Protein AF-A0A1V5TEJ5-F1 (afdb_monomer)

Secondary structure (DSSP, 8-state):
------B--TT-TT-SS---------EEEEEEEEEEEEEEEEE-SS-SEEEEEEEEEE--GGGT-EEEE-EEEE-SS-EEEEEEE-TTSEEEEEEEEE-EEEEEEEE-EEETTTTEEE-GGGB---GGGS--TT--BPEEEEEEEEEETTT-PBPSSEEEETTEEEESS---TTTEEEEEEEEPPPP-EESSEEE--SSSTTBEEESSSEEEEEE-TT----TT-EEE-TT-BEEEEEEEE--S-SEEEPSSSEEEEE-SEEEETT--EEEBTTTEEEETTEEEE-SS-PPTTPEEEEEEEEEPEEEE--S------SS---SSEEEEEEEGGGS-HHHHHHHHT-

Sequence (346 aa):
MSANSGSADYLCELCNGKGFIYTYQRRFLVADEVVRSCGTTIMPFWNPIIDVVGVQNLVSEVQGGITNLTVESFTDTEIIVAEDTPNFQQKKATYYFDGWTYVAEDKLTVDAENGIMYAPSAIYDAGYQSSNPLKAYADIAEVVRVWNSETGEELVNFEFYGNTITTKEPIEAGKMYAEYYLSDLTQVIPNDLATQNNNEVWTHELASGSVRMAFYPFWDLTRGDIITLAGSVLYKNEQFPYLGQELSELWEMEVFDLNSVILDSNGKKYYLNTDYILQGKHIKWIGNTPKKNAIVSVRYGYKPSFIIFEDNPQNNNLENKVYPKIVFAKAWSKIDREEVARLSGI

Foldseek 3Di:
DDQCQDAQDPPPPPPPQPHDDDPLDFKWKDFFDWWFDDFQKTFDDAWQFDWWPFKWWADDVVVPGIDTFAFPDDGRGITGTPGGDDRPTIMTTIGIHGLKDWDAKFFWADPQVQQKTFGLVQFDQPPPPDGLPPRQGFAFRGWPWKAFQVVRDTDRDWYGTGRMIGDPDGDDGRGMITITITNDDFDKDKDQKDDDDPVDPQAIDRNDQKIKIWGAQRDQDDFLRKDWDSRHKDKDKDKDFDAVDQKDADQAQAFDWWPQWKAWPVRDIDGEPAQWHDDGRITGGDHDDDDGRIIIIIMTMGTKMWGFHDHDGDRDDNVRRDPTDMTMTGISVPDDPVRSCVRNVD

Nearest PDB structures (foldseek):
  5fl1-assembly1_A  TM=2.998E-01  e=4.017E+00  Bacteroides thetaiotaomicron
  7ou8-assembly1_BBB  TM=1.806E-01  e=1.873E+00  Bacteroides thetaiotaomicron VPI-5482

pLDDT: mean 79.84, std 17.58, range [25.56, 98.0]

Radius of gyration: 23.66 Å; Cα contacts (8 Å, |Δi|>4): 788; chains: 1; bounding box: 59×52×67 Å

Mean predicted aligned error: 9.52 Å

Solvent-accessible surface area (backbone atoms only — not comparable to full-atom values): 19655 Å² total; per-residue (Å²): 135,83,79,59,68,56,62,85,66,94,79,56,87,77,48,86,85,75,73,80,81,65,86,71,69,42,78,33,52,45,73,65,41,80,35,50,49,59,48,36,39,33,42,58,90,75,56,42,40,75,47,78,78,48,38,33,41,53,45,55,70,94,75,67,25,77,41,80,52,53,76,76,50,70,50,48,62,37,40,34,35,75,58,80,40,66,64,87,57,51,30,31,36,26,34,28,22,38,52,49,49,77,42,80,77,37,73,30,49,53,42,53,93,78,26,37,32,35,46,65,82,32,51,50,73,70,55,95,84,41,76,54,91,77,71,29,60,21,30,56,60,36,54,78,48,37,30,32,72,85,80,67,51,63,68,71,60,57,50,72,55,50,42,34,38,36,36,88,57,94,62,54,69,85,38,34,34,34,23,34,30,28,35,63,80,74,79,67,50,70,46,68,68,43,84,59,50,100,88,43,90,76,33,52,39,70,80,50,56,61,37,45,36,36,35,63,41,43,56,71,61,44,58,36,44,60,49,64,42,67,92,44,40,40,75,49,78,49,74,49,66,35,83,71,61,60,61,46,80,52,92,59,73,49,39,80,45,70,51,63,60,36,37,37,73,85,70,51,76,39,39,56,84,59,14,26,43,81,54,68,36,20,43,34,54,76,49,69,71,78,56,66,68,34,40,34,45,42,44,36,34,29,30,58,38,25,33,25,70,48,91,74,61,67,59,55,44,100,85,50,78,54,80,65,32,72,48,49,28,34,33,50,94,72,52,55,75,69,57,47,28,68,49,58,76,94

Structure (mmCIF, N/CA/C/O backbone):
data_AF-A0A1V5TEJ5-F1
#
_entry.id   AF-A0A1V5TEJ5-F1
#
loop_
_atom_site.group_PDB
_atom_site.id
_atom_site.type_symbol
_atom_site.label_atom_id
_atom_site.label_alt_id
_atom_site.label_comp_id
_atom_site.label_asym_id
_atom_site.label_entity_id
_atom_site.label_seq_id
_atom_site.pdbx_PDB_ins_code
_atom_site.Cartn_x
_atom_site.Cartn_y
_atom_site.Cartn_z
_atom_site.occupancy
_atom_site.B_iso_or_equiv
_atom_site.auth_seq_id
_atom_site.auth_comp_id
_atom_site.auth_asym_id
_atom_site.auth_atom_id
_atom_site.pdbx_PDB_model_num
ATOM 1 N N . MET A 1 1 ? -15.911 -26.202 -0.950 1.00 28.58 1 MET A N 1
ATOM 2 C CA . MET A 1 1 ? -15.424 -25.394 0.182 1.00 28.58 1 MET A CA 1
ATOM 3 C C . MET A 1 1 ? -14.391 -24.462 -0.412 1.00 28.58 1 MET A C 1
ATOM 5 O O . MET A 1 1 ? -13.339 -24.942 -0.806 1.00 28.58 1 MET A O 1
ATOM 9 N N . SER A 1 2 ? -14.763 -23.209 -0.668 1.00 25.56 2 SER A N 1
ATOM 10 C CA . SER A 1 2 ? -13.849 -22.204 -1.210 1.00 25.56 2 SER A CA 1
ATOM 11 C C . SER A 1 2 ? -12.920 -21.764 -0.086 1.00 25.56 2 SER A C 1
ATOM 13 O O . SER A 1 2 ? -13.389 -21.236 0.920 1.00 25.56 2 SER A O 1
ATOM 15 N N . ALA A 1 3 ? -11.629 -22.045 -0.234 1.00 27.36 3 ALA A N 1
ATOM 16 C CA . ALA A 1 3 ? -10.603 -21.398 0.563 1.00 27.36 3 ALA A CA 1
ATOM 17 C C . ALA A 1 3 ? -10.638 -19.911 0.189 1.00 27.36 3 ALA A C 1
ATOM 19 O O . ALA A 1 3 ? -10.342 -19.561 -0.952 1.00 27.36 3 ALA A O 1
ATOM 20 N N . ASN A 1 4 ? -11.092 -19.057 1.104 1.00 33.00 4 ASN A N 1
ATOM 21 C CA . ASN A 1 4 ? -10.945 -17.616 0.952 1.00 33.00 4 ASN A CA 1
ATOM 22 C C . ASN A 1 4 ? -9.487 -17.278 1.275 1.00 33.00 4 ASN A C 1
ATOM 24 O O . ASN A 1 4 ? -9.163 -16.932 2.405 1.00 33.00 4 ASN A O 1
ATOM 28 N N . SER A 1 5 ? -8.605 -17.401 0.285 1.00 35.97 5 SER A N 1
ATOM 29 C CA . SER A 1 5 ? -7.370 -16.621 0.260 1.00 35.97 5 SER A CA 1
ATOM 30 C C . SER A 1 5 ? -7.797 -15.162 0.115 1.00 35.97 5 SER A C 1
ATOM 32 O O . SER A 1 5 ? -8.405 -14.811 -0.898 1.00 35.97 5 SER A O 1
ATOM 34 N N . GLY A 1 6 ? -7.599 -14.339 1.145 1.00 33.94 6 GLY A N 1
ATOM 35 C CA . GLY A 1 6 ? -7.963 -12.927 1.079 1.00 33.94 6 GLY A CA 1
ATOM 36 C C . GLY A 1 6 ? -7.302 -12.274 -0.136 1.00 33.94 6 GLY A C 1
ATOM 37 O O . GLY A 1 6 ? -6.082 -12.221 -0.226 1.00 33.94 6 GLY A O 1
ATOM 38 N N . SER A 1 7 ? -8.106 -11.791 -1.075 1.00 35.31 7 SER A N 1
ATOM 39 C CA . SER A 1 7 ? -7.678 -10.889 -2.141 1.00 35.31 7 SER A CA 1
ATOM 40 C C . SER A 1 7 ? -8.423 -9.577 -1.958 1.00 35.31 7 SER A C 1
ATOM 42 O O . SER A 1 7 ? -9.608 -9.599 -1.614 1.00 35.31 7 SER A O 1
ATOM 44 N N . ALA A 1 8 ? -7.776 -8.444 -2.219 1.00 36.78 8 ALA A N 1
ATOM 45 C CA . ALA A 1 8 ? -8.492 -7.180 -2.340 1.00 36.78 8 ALA A CA 1
ATOM 46 C C . ALA A 1 8 ? -9.524 -7.300 -3.484 1.00 36.78 8 ALA A C 1
ATOM 48 O O . ALA A 1 8 ? -9.151 -7.481 -4.642 1.00 36.78 8 ALA A O 1
ATOM 49 N N . ASP A 1 9 ? -10.822 -7.275 -3.165 1.00 36.00 9 ASP A N 1
ATOM 50 C CA . ASP A 1 9 ? -11.904 -7.409 -4.149 1.00 36.00 9 ASP A CA 1
ATOM 51 C C . ASP A 1 9 ? -12.401 -6.025 -4.597 1.00 36.00 9 ASP A C 1
ATOM 53 O O . ASP A 1 9 ? -12.917 -5.238 -3.802 1.00 36.00 9 ASP A O 1
ATOM 57 N N . TYR A 1 10 ? -12.242 -5.745 -5.892 1.00 36.62 10 TYR A N 1
ATOM 58 C CA . TYR A 1 10 ? -12.588 -4.485 -6.555 1.00 36.62 10 TYR A CA 1
ATOM 59 C C . TYR A 1 10 ? -14.084 -4.350 -6.904 1.00 36.62 10 TYR A C 1
ATOM 61 O O . TYR A 1 10 ? -14.508 -3.269 -7.307 1.00 36.62 10 TYR A O 1
ATOM 69 N N . LEU A 1 11 ? -14.888 -5.414 -6.759 1.00 33.16 11 LEU A N 1
ATOM 70 C CA . LEU A 1 11 ? -16.338 -5.436 -7.038 1.00 33.16 11 LEU A CA 1
ATOM 71 C C . LEU A 1 11 ? -17.183 -5.715 -5.790 1.00 33.16 11 LEU A C 1
ATOM 73 O O . LEU A 1 11 ? -18.376 -6.003 -5.898 1.00 33.16 11 LEU A O 1
ATOM 77 N N . CYS A 1 12 ? -16.586 -5.657 -4.601 1.00 37.16 12 CYS A N 1
ATOM 78 C CA . CYS A 1 12 ? -17.255 -6.048 -3.369 1.00 37.16 12 CYS A CA 1
ATOM 79 C C . CYS A 1 12 ? -18.333 -5.031 -2.938 1.00 37.16 12 CYS A C 1
ATOM 81 O O . CYS A 1 12 ? -18.128 -4.230 -2.027 1.00 37.16 12 CYS A O 1
ATOM 83 N N . GLU A 1 13 ? -19.535 -5.126 -3.515 1.00 30.66 13 GLU A N 1
ATOM 84 C CA . GLU A 1 13 ? -20.756 -4.464 -3.011 1.00 30.66 13 GLU A CA 1
ATOM 85 C C . GLU A 1 13 ? -21.103 -4.911 -1.570 1.00 30.66 13 GLU A C 1
ATOM 87 O O . GLU A 1 13 ? -21.836 -4.237 -0.850 1.00 30.66 13 GLU A O 1
ATOM 92 N N . LEU A 1 14 ? -20.562 -6.059 -1.137 1.00 28.75 14 LEU A N 1
ATOM 93 C CA . LEU A 1 14 ? -20.806 -6.721 0.152 1.00 28.75 14 LEU A CA 1
ATOM 94 C C . LEU A 1 14 ? -19.845 -6.311 1.275 1.00 28.75 14 LEU A C 1
ATOM 96 O O . LEU A 1 14 ? -20.003 -6.751 2.421 1.00 28.75 14 LEU A O 1
ATOM 100 N N . CYS A 1 15 ? -18.854 -5.475 0.982 1.00 33.81 15 CYS A N 1
ATOM 101 C CA . CYS A 1 15 ? -17.889 -5.030 1.969 1.00 33.81 15 CYS A CA 1
ATOM 102 C C . CYS A 1 15 ? -18.550 -3.935 2.808 1.00 33.81 15 CYS A C 1
ATOM 104 O O . CYS A 1 15 ? -18.419 -2.757 2.502 1.00 33.81 15 CYS A O 1
ATOM 106 N N . ASN A 1 16 ? -19.280 -4.339 3.857 1.00 26.02 16 ASN A N 1
ATOM 107 C CA . ASN A 1 16 ? -19.899 -3.500 4.896 1.00 26.02 16 ASN A CA 1
ATOM 108 C C . ASN A 1 16 ? -18.895 -2.505 5.537 1.00 26.02 16 ASN A C 1
ATOM 110 O O . ASN A 1 16 ? -18.480 -2.684 6.681 1.00 26.02 16 ASN A O 1
ATOM 114 N N . GLY A 1 17 ? -18.465 -1.478 4.802 1.00 31.38 17 GLY A N 1
ATOM 115 C CA . GLY A 1 17 ? -17.579 -0.403 5.258 1.00 31.38 17 GLY A CA 1
ATOM 116 C C . GLY A 1 17 ? -16.094 -0.756 5.432 1.00 31.38 17 GLY A C 1
ATOM 117 O O . GLY A 1 17 ? -15.327 0.111 5.840 1.00 31.38 17 GLY A O 1
ATOM 118 N N . LYS A 1 18 ? -15.645 -1.981 5.119 1.00 30.88 18 LYS A N 1
ATOM 119 C CA . LYS A 1 18 ? -14.284 -2.454 5.464 1.00 30.88 18 LYS A CA 1
ATOM 120 C C . LYS A 1 18 ? -13.265 -2.591 4.330 1.00 30.88 18 LYS A C 1
ATOM 122 O O . LYS A 1 18 ? -12.099 -2.820 4.627 1.00 30.88 18 LYS A O 1
ATOM 127 N N . GLY A 1 19 ? -13.662 -2.444 3.071 1.00 28.03 19 GLY A N 1
ATOM 128 C CA . GLY A 1 19 ? -12.722 -2.427 1.949 1.00 28.03 19 GLY A CA 1
ATOM 129 C C . GLY A 1 19 ? -12.344 -0.995 1.595 1.00 28.03 19 GLY A C 1
ATOM 130 O O . GLY A 1 19 ? -13.226 -0.149 1.458 1.00 28.03 19 GLY A O 1
ATOM 131 N N . PHE A 1 20 ? -11.055 -0.717 1.431 1.00 33.47 20 PHE A N 1
ATOM 132 C CA . PHE A 1 20 ? -10.615 0.443 0.667 1.00 33.47 20 PHE A CA 1
ATOM 133 C C . PHE A 1 20 ? -9.702 -0.004 -0.462 1.00 33.47 20 PHE A C 1
ATOM 135 O O . PHE A 1 20 ? -8.907 -0.927 -0.308 1.00 33.47 20 PHE A O 1
ATOM 142 N N . ILE A 1 21 ? -9.862 0.676 -1.591 1.00 35.84 21 ILE A N 1
ATOM 143 C CA . ILE A 1 21 ? -9.081 0.500 -2.804 1.00 35.84 21 ILE A CA 1
ATOM 144 C C . ILE A 1 21 ? -7.787 1.296 -2.659 1.00 35.84 21 ILE A C 1
ATOM 146 O O . ILE A 1 21 ? -7.821 2.516 -2.509 1.00 35.84 21 ILE A O 1
ATOM 150 N N . TYR A 1 22 ? -6.670 0.609 -2.838 1.00 45.84 22 TYR A N 1
ATOM 151 C CA . TYR A 1 22 ? -5.605 1.102 -3.696 1.00 45.84 22 TYR A CA 1
ATOM 152 C C . TYR A 1 22 ? -5.457 0.024 -4.765 1.00 45.84 22 TYR A C 1
ATOM 154 O O . TYR A 1 22 ? -5.221 -1.137 -4.440 1.00 45.84 22 TYR A O 1
ATOM 162 N N . THR A 1 23 ? -5.672 0.332 -6.040 1.00 46.47 23 THR A N 1
ATOM 163 C CA . THR A 1 23 ? -5.277 -0.603 -7.097 1.00 46.47 23 THR A CA 1
ATOM 164 C C . THR A 1 23 ? -3.756 -0.670 -7.074 1.00 46.47 23 THR A C 1
ATOM 166 O O . THR A 1 23 ? -3.089 0.170 -7.680 1.00 46.47 23 THR A O 1
ATOM 169 N N . TYR A 1 24 ? -3.198 -1.615 -6.318 1.00 64.44 24 TYR A N 1
ATOM 170 C CA . TYR A 1 24 ? -1.761 -1.826 -6.273 1.00 64.44 24 TYR A CA 1
ATOM 171 C C . TYR A 1 24 ? -1.341 -2.375 -7.629 1.00 64.44 24 TYR A C 1
ATOM 173 O O . TYR A 1 24 ? -1.550 -3.543 -7.956 1.00 64.44 24 TYR A O 1
ATOM 181 N N . GLN A 1 25 ? -0.811 -1.493 -8.465 1.00 75.44 25 GLN A N 1
ATOM 182 C CA . GLN A 1 25 ? -0.287 -1.877 -9.761 1.00 75.44 25 GLN A CA 1
ATOM 183 C C . GLN A 1 25 ? 0.894 -2.807 -9.525 1.00 75.44 25 GLN A C 1
ATOM 185 O O . GLN A 1 25 ? 1.862 -2.447 -8.866 1.00 75.44 25 GLN A O 1
ATOM 190 N N . ARG A 1 26 ? 0.761 -4.041 -10.007 1.00 83.69 26 ARG A N 1
ATOM 191 C CA . ARG A 1 26 ? 1.806 -5.053 -9.879 1.00 83.69 26 ARG A CA 1
ATOM 192 C C . ARG A 1 26 ? 2.799 -4.954 -11.029 1.00 83.69 26 ARG A C 1
ATOM 194 O O . ARG A 1 26 ? 3.997 -4.909 -10.824 1.00 83.69 26 ARG A O 1
ATOM 201 N N . ARG A 1 27 ? 2.292 -4.878 -12.260 1.00 87.19 27 ARG A N 1
ATOM 202 C CA . ARG A 1 27 ? 3.101 -4.836 -13.483 1.00 87.19 27 ARG A CA 1
ATOM 203 C C . ARG A 1 27 ? 3.277 -3.398 -13.960 1.00 87.19 27 ARG A C 1
ATOM 205 O O . ARG A 1 27 ? 2.321 -2.802 -14.448 1.00 87.19 27 ARG A O 1
ATOM 212 N N . PHE A 1 28 ? 4.503 -2.890 -13.904 1.00 87.50 28 PHE A N 1
ATOM 213 C CA . PHE A 1 28 ? 4.846 -1.526 -14.313 1.00 87.50 28 PHE A CA 1
ATOM 214 C C . PHE A 1 28 ? 5.709 -1.506 -15.571 1.00 87.50 28 PHE A C 1
ATOM 216 O O . PHE A 1 28 ? 6.686 -2.246 -15.652 1.00 87.50 28 PHE A O 1
ATOM 223 N N . LEU A 1 29 ? 5.382 -0.645 -16.543 1.00 90.50 29 LEU A N 1
ATOM 224 C CA . LEU A 1 29 ? 6.205 -0.444 -17.741 1.00 90.50 29 LEU A CA 1
ATOM 225 C C . LEU A 1 29 ? 7.247 0.650 -17.505 1.00 90.50 29 LEU A C 1
ATOM 227 O O . LEU A 1 29 ? 6.906 1.831 -17.387 1.00 90.50 29 LEU A O 1
ATOM 231 N N . VAL A 1 30 ? 8.520 0.276 -17.566 1.00 89.81 30 VAL A N 1
ATOM 232 C CA . VAL A 1 30 ? 9.633 1.220 -17.645 1.00 89.81 30 VAL A CA 1
ATOM 233 C C . VAL A 1 30 ? 10.032 1.354 -19.106 1.00 89.81 30 VAL A C 1
ATOM 235 O O . VAL A 1 30 ? 10.550 0.415 -19.705 1.00 89.81 30 VAL A O 1
ATOM 238 N N . ALA A 1 31 ? 9.774 2.523 -19.691 1.00 89.44 31 ALA A N 1
ATOM 239 C CA . ALA A 1 31 ? 10.122 2.818 -21.076 1.00 89.44 31 ALA A CA 1
ATOM 240 C C . ALA A 1 31 ? 11.426 3.621 -21.170 1.00 89.44 31 ALA A C 1
ATOM 242 O O . ALA A 1 31 ? 11.586 4.630 -20.480 1.00 89.44 31 ALA A O 1
ATOM 243 N N . ASP A 1 32 ? 12.310 3.197 -22.076 1.00 88.25 32 ASP A N 1
ATOM 244 C CA . ASP A 1 32 ? 13.570 3.860 -22.437 1.00 88.25 32 ASP A CA 1
ATOM 245 C C . ASP A 1 32 ? 14.501 4.191 -21.259 1.00 88.25 32 ASP A C 1
ATOM 247 O O . ASP A 1 32 ? 15.182 5.224 -21.270 1.00 88.25 32 ASP A O 1
ATOM 251 N N . GLU A 1 33 ? 14.575 3.322 -20.252 1.00 90.19 33 GLU A N 1
ATOM 252 C CA . GLU A 1 33 ? 15.532 3.514 -19.168 1.00 90.19 33 GLU A CA 1
ATOM 253 C C . GLU A 1 33 ? 16.953 3.474 -19.715 1.00 90.19 33 GLU A C 1
ATOM 255 O O . GLU A 1 33 ? 17.333 2.541 -20.418 1.00 90.19 33 GLU A O 1
ATOM 260 N N . VAL A 1 34 ? 17.760 4.469 -19.353 1.00 90.06 34 VAL A N 1
ATOM 261 C CA . VAL A 1 34 ? 19.198 4.432 -19.603 1.00 90.06 34 VAL A CA 1
ATOM 262 C C . VAL A 1 34 ? 19.840 3.439 -18.641 1.00 90.06 34 VAL A C 1
ATOM 264 O O . VAL A 1 34 ? 19.947 3.708 -17.447 1.00 90.06 34 VAL A O 1
ATOM 267 N N . VAL A 1 35 ? 20.311 2.321 -19.182 1.00 90.25 35 VAL A N 1
ATOM 268 C CA . VAL A 1 35 ? 20.787 1.173 -18.402 1.00 90.25 35 VAL A CA 1
ATOM 269 C C . VAL A 1 35 ? 22.303 1.031 -18.436 1.00 90.25 35 VAL A C 1
ATOM 271 O O . VAL A 1 35 ? 22.979 1.463 -19.378 1.00 90.25 35 VAL A O 1
ATOM 274 N N . ARG A 1 36 ? 22.850 0.392 -17.398 1.00 87.88 36 ARG A N 1
ATOM 275 C CA . ARG A 1 36 ? 24.252 -0.042 -17.376 1.00 87.88 36 ARG A CA 1
ATOM 276 C C . ARG A 1 36 ? 24.394 -1.378 -18.101 1.00 87.88 36 ARG A C 1
ATOM 278 O O . ARG A 1 36 ? 23.442 -2.148 -18.188 1.00 87.88 36 ARG A O 1
ATOM 285 N N . SER A 1 37 ? 25.592 -1.661 -18.602 1.00 87.75 37 SER A N 1
ATOM 286 C CA . SER A 1 37 ? 25.896 -2.937 -19.253 1.00 87.75 37 SER A CA 1
ATOM 287 C C . SER A 1 37 ? 27.324 -3.397 -18.981 1.00 87.75 37 SER A C 1
ATOM 289 O O . SER A 1 37 ? 28.230 -2.563 -18.895 1.00 87.75 37 SER A O 1
ATOM 291 N N . CYS A 1 38 ? 27.529 -4.710 -18.954 1.00 87.00 38 CYS A N 1
ATOM 292 C CA . CYS A 1 38 ? 28.838 -5.349 -18.939 1.00 87.00 38 CYS A CA 1
ATOM 293 C C . CYS A 1 38 ? 28.864 -6.483 -19.973 1.00 87.00 38 CYS A C 1
ATOM 295 O O . CYS A 1 38 ? 28.267 -7.533 -19.747 1.00 87.00 38 CYS A O 1
ATOM 297 N N . GLY A 1 39 ? 29.527 -6.261 -21.111 1.00 88.19 39 GLY A N 1
ATOM 298 C CA . GLY A 1 39 ? 29.529 -7.212 -22.227 1.00 88.19 39 GLY A CA 1
ATOM 299 C C . GLY A 1 39 ? 28.120 -7.455 -22.781 1.00 88.19 39 GLY A C 1
ATOM 300 O O . GLY A 1 39 ? 27.494 -6.536 -23.318 1.00 88.19 39 GLY A O 1
ATOM 301 N N . THR A 1 40 ? 27.615 -8.679 -22.621 1.00 92.31 40 THR A N 1
ATOM 302 C CA . THR A 1 40 ? 26.265 -9.108 -23.033 1.00 92.31 40 THR A CA 1
ATOM 303 C C . THR A 1 40 ? 25.192 -8.888 -21.963 1.00 92.31 40 THR A C 1
ATOM 305 O O . THR A 1 40 ? 24.004 -9.071 -22.228 1.00 92.31 40 THR A O 1
ATOM 308 N N . THR A 1 41 ? 25.578 -8.498 -20.748 1.00 93.62 41 THR A N 1
ATOM 309 C CA . THR A 1 41 ? 24.645 -8.309 -19.634 1.00 93.62 41 THR A CA 1
ATOM 310 C C . THR A 1 41 ? 24.203 -6.856 -19.547 1.00 93.62 41 THR A C 1
ATOM 312 O O . THR A 1 41 ? 25.029 -5.945 -19.450 1.00 93.62 41 THR A O 1
ATOM 315 N N . ILE A 1 42 ? 22.895 -6.635 -19.515 1.00 94.00 42 ILE A N 1
ATOM 316 C CA . ILE A 1 42 ? 22.241 -5.357 -19.249 1.00 94.00 42 ILE A CA 1
ATOM 317 C C . ILE A 1 42 ? 21.700 -5.382 -17.819 1.00 94.00 42 ILE A C 1
ATOM 319 O O . ILE A 1 42 ? 21.087 -6.363 -17.403 1.00 94.00 42 ILE A O 1
ATOM 323 N N . MET A 1 43 ? 21.920 -4.297 -17.079 1.00 93.12 43 MET A N 1
ATOM 324 C CA . MET A 1 43 ? 21.568 -4.158 -15.663 1.00 93.12 43 MET A CA 1
ATOM 325 C C . MET A 1 43 ? 20.618 -2.964 -15.490 1.00 93.12 43 MET A C 1
ATOM 327 O O . MET A 1 43 ? 21.092 -1.830 -15.324 1.00 93.12 43 MET A O 1
ATOM 331 N N . PRO A 1 44 ? 19.296 -3.188 -15.604 1.00 92.62 44 PRO A N 1
ATOM 332 C CA . PRO A 1 44 ? 18.286 -2.178 -15.315 1.00 92.62 44 PRO A CA 1
ATOM 333 C C . PRO A 1 44 ? 18.193 -1.853 -13.820 1.00 92.62 44 PRO A C 1
ATOM 335 O O . PRO A 1 44 ? 18.677 -2.604 -12.973 1.00 92.62 44 PRO A O 1
ATOM 338 N N . PHE A 1 45 ? 17.584 -0.716 -13.493 1.00 90.88 45 PHE A N 1
ATOM 339 C CA . PHE A 1 45 ? 17.460 -0.233 -12.121 1.00 90.88 45 PHE A CA 1
ATOM 340 C C . PHE A 1 45 ? 16.306 -0.899 -11.365 1.00 90.88 45 PHE A C 1
ATOM 342 O O . PHE A 1 45 ? 16.502 -1.359 -10.241 1.00 90.88 45 PHE A O 1
ATOM 349 N N . TRP A 1 46 ? 15.115 -0.949 -11.969 1.00 89.50 46 TRP A N 1
ATOM 350 C CA . TRP A 1 46 ? 13.916 -1.509 -11.332 1.00 89.50 46 TRP A CA 1
ATOM 351 C C . TRP A 1 46 ? 13.877 -3.030 -11.450 1.00 89.50 46 TRP A C 1
ATOM 353 O O . TRP A 1 46 ? 14.083 -3.565 -12.540 1.00 89.50 46 TRP A O 1
ATOM 363 N N . ASN A 1 47 ? 13.590 -3.707 -10.341 1.00 89.88 47 ASN A N 1
ATOM 364 C CA . ASN A 1 47 ? 13.521 -5.159 -10.218 1.00 89.88 47 ASN A CA 1
ATOM 365 C C . ASN A 1 47 ? 12.411 -5.560 -9.218 1.00 89.88 47 ASN A C 1
ATOM 367 O O . ASN A 1 47 ? 12.019 -4.718 -8.410 1.00 89.88 47 ASN A O 1
ATOM 371 N N . PRO A 1 48 ? 11.905 -6.810 -9.278 1.00 92.75 48 PRO A N 1
ATOM 372 C CA . PRO A 1 48 ? 12.269 -7.865 -10.228 1.00 92.75 48 PRO A CA 1
ATO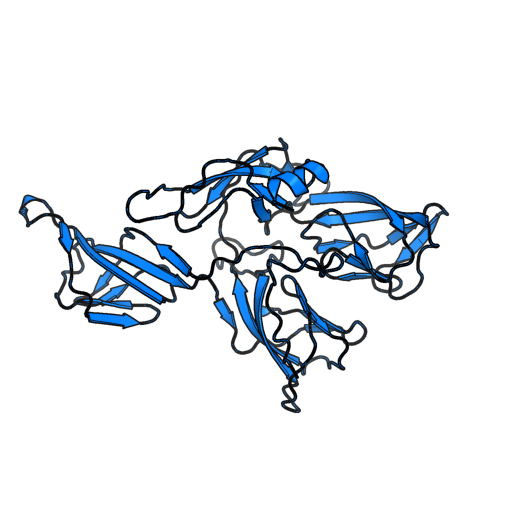M 373 C C . PRO A 1 48 ? 11.704 -7.638 -11.642 1.00 92.75 48 PRO A C 1
ATOM 375 O O . PRO A 1 48 ? 10.573 -7.187 -11.813 1.00 92.75 48 PRO A O 1
ATOM 378 N N . ILE A 1 49 ? 12.492 -7.949 -12.673 1.00 94.75 49 ILE A N 1
ATOM 379 C CA . ILE A 1 49 ? 12.073 -7.917 -14.082 1.00 94.75 49 ILE A CA 1
ATOM 380 C C . ILE A 1 49 ? 11.111 -9.078 -14.338 1.00 94.75 49 ILE A C 1
ATOM 382 O O . ILE A 1 49 ? 11.432 -10.229 -14.057 1.00 94.75 49 ILE A O 1
ATOM 386 N N . ILE A 1 50 ? 9.953 -8.784 -14.927 1.00 95.00 50 ILE A N 1
ATOM 387 C CA . ILE A 1 50 ? 8.935 -9.797 -15.255 1.00 95.00 50 ILE A CA 1
ATOM 388 C C . ILE A 1 50 ? 8.755 -10.008 -16.756 1.00 95.00 50 ILE A C 1
ATOM 390 O O . ILE A 1 50 ? 8.232 -11.042 -17.164 1.00 95.00 50 ILE A O 1
ATOM 394 N N . ASP A 1 51 ? 9.161 -9.041 -17.583 1.00 96.31 51 ASP A N 1
ATOM 395 C CA . ASP A 1 51 ? 9.110 -9.153 -19.042 1.00 96.31 51 ASP A CA 1
ATOM 396 C C . ASP A 1 51 ? 10.012 -8.099 -19.702 1.00 96.31 51 ASP A C 1
ATOM 398 O O . ASP A 1 51 ? 10.223 -7.023 -19.140 1.00 96.31 51 ASP A O 1
ATOM 402 N N . VAL A 1 52 ? 10.507 -8.358 -20.913 1.00 96.31 52 VAL A N 1
ATOM 403 C CA . VAL A 1 52 ? 11.390 -7.441 -21.652 1.00 96.31 52 VAL A CA 1
ATOM 404 C C . VAL A 1 52 ? 10.770 -7.095 -22.998 1.00 96.31 52 VAL A C 1
ATOM 406 O O . VAL A 1 52 ? 10.520 -7.963 -23.828 1.00 96.31 52 VAL A O 1
ATOM 409 N N . VAL A 1 53 ? 10.570 -5.800 -23.244 1.00 95.12 53 VAL A N 1
ATOM 410 C CA . VAL A 1 53 ? 10.019 -5.302 -24.512 1.00 95.12 53 VAL A CA 1
ATOM 411 C C . VAL A 1 53 ? 11.123 -5.123 -25.548 1.00 95.12 53 VAL A C 1
ATOM 413 O O . VAL A 1 53 ? 10.942 -5.449 -26.719 1.00 95.12 53 VAL A O 1
ATOM 416 N N . GLY A 1 54 ? 12.277 -4.599 -25.135 1.00 94.75 54 GLY A N 1
ATOM 417 C CA . GLY A 1 54 ? 13.419 -4.463 -26.027 1.00 94.75 54 GLY A CA 1
ATOM 418 C C . GLY A 1 54 ? 14.594 -3.721 -25.413 1.00 94.75 54 GLY A C 1
ATOM 419 O O . GLY A 1 54 ? 14.454 -2.970 -24.447 1.00 94.75 54 GLY A O 1
ATOM 420 N N . VAL A 1 55 ? 15.760 -3.917 -26.023 1.00 95.12 55 VAL A N 1
ATOM 421 C CA . VAL A 1 55 ? 16.995 -3.216 -25.674 1.00 95.12 55 VAL A CA 1
ATOM 422 C C . VAL A 1 55 ? 17.556 -2.559 -26.928 1.00 95.12 55 VAL A C 1
ATOM 424 O O . VAL A 1 55 ? 17.570 -3.148 -28.007 1.00 95.12 55 VAL A O 1
ATOM 427 N N . GLN A 1 56 ? 18.010 -1.320 -26.788 1.00 93.31 56 GLN A N 1
ATOM 428 C CA . GLN A 1 56 ? 18.580 -0.526 -27.863 1.00 93.31 56 GLN A CA 1
ATOM 429 C C . GLN A 1 56 ? 19.969 -0.040 -27.481 1.00 93.31 56 GLN A C 1
ATOM 431 O O . GLN A 1 56 ? 20.196 0.437 -26.368 1.00 93.31 56 GLN A O 1
ATOM 436 N N . ASN A 1 57 ? 20.888 -0.104 -28.434 1.00 89.75 57 ASN A N 1
ATOM 437 C CA . ASN A 1 57 ? 22.179 0.547 -28.341 1.00 89.75 57 ASN A CA 1
ATOM 438 C C . ASN A 1 57 ? 22.075 1.975 -28.880 1.00 89.75 57 ASN A C 1
ATOM 440 O O . ASN A 1 57 ? 21.518 2.202 -29.956 1.00 89.75 57 ASN A O 1
ATOM 444 N N . LEU A 1 58 ? 22.623 2.934 -28.138 1.00 86.75 58 LEU A N 1
ATOM 445 C CA . LEU A 1 58 ? 22.681 4.335 -28.535 1.00 86.75 58 LEU A CA 1
ATOM 446 C C . LEU A 1 58 ? 24.104 4.664 -28.975 1.00 86.75 58 LEU A C 1
ATOM 448 O O . LEU A 1 58 ? 24.955 5.032 -28.161 1.00 86.75 58 LEU A O 1
ATOM 452 N N . VAL A 1 59 ? 24.363 4.543 -30.275 1.00 80.50 59 VAL A N 1
ATOM 453 C CA . VAL A 1 59 ? 25.603 5.039 -30.879 1.00 80.50 59 VAL A CA 1
ATOM 454 C C . VAL A 1 59 ? 25.328 6.284 -31.715 1.00 80.50 59 VAL A C 1
ATOM 456 O O . VAL A 1 59 ? 24.193 6.572 -32.097 1.00 80.50 59 VAL A O 1
ATOM 459 N N . SER A 1 60 ? 26.375 7.075 -31.958 1.00 73.19 60 SER A N 1
ATOM 460 C CA . SER A 1 60 ? 26.254 8.278 -32.786 1.00 73.19 60 SER A CA 1
ATOM 461 C C . SER A 1 60 ? 25.778 7.930 -34.203 1.00 73.19 60 SER A C 1
ATOM 463 O O . SER A 1 60 ? 26.031 6.829 -34.693 1.00 73.19 60 SER A O 1
ATOM 465 N N . GLU A 1 61 ? 25.131 8.868 -34.899 1.00 71.06 61 GLU A N 1
ATOM 466 C CA . GLU A 1 61 ? 24.666 8.651 -36.283 1.00 71.06 61 GLU A CA 1
ATOM 467 C C . GLU A 1 61 ? 25.805 8.214 -37.219 1.00 71.06 61 GLU A C 1
ATOM 469 O O . GLU A 1 61 ? 25.628 7.336 -38.058 1.00 71.06 61 GLU A O 1
ATOM 474 N N . VAL A 1 62 ? 27.011 8.754 -37.007 1.00 72.50 62 VAL A N 1
ATOM 475 C CA . VAL A 1 62 ? 28.228 8.402 -37.760 1.00 72.50 62 VAL A CA 1
ATOM 476 C C . VAL A 1 62 ? 28.654 6.943 -37.529 1.00 72.50 62 VAL A C 1
ATOM 478 O O . VAL A 1 62 ? 29.328 6.352 -38.366 1.00 72.50 62 VAL A O 1
ATOM 481 N N . GLN A 1 63 ? 28.252 6.351 -36.403 1.00 66.50 63 GLN A N 1
ATOM 482 C CA . GLN A 1 63 ? 28.548 4.971 -36.007 1.00 66.50 63 GLN A CA 1
ATOM 483 C C . GLN A 1 63 ? 27.379 4.002 -36.250 1.00 66.50 63 GLN A C 1
ATOM 485 O O . GLN A 1 63 ? 27.490 2.837 -35.878 1.00 66.50 63 GLN A O 1
ATOM 490 N N . GLY A 1 64 ? 26.285 4.454 -36.875 1.00 70.06 64 GLY A N 1
ATOM 491 C CA . GLY A 1 64 ? 25.132 3.610 -37.214 1.00 70.06 64 GLY A CA 1
ATOM 492 C C . GLY A 1 64 ? 23.825 3.965 -36.499 1.00 70.06 64 GLY A C 1
ATOM 493 O O . GLY A 1 64 ? 22.806 3.348 -36.794 1.00 70.06 64 GLY A O 1
ATOM 494 N N . GLY A 1 65 ? 23.819 4.973 -35.619 1.00 81.69 65 GLY A N 1
ATOM 495 C CA . GLY A 1 65 ? 22.606 5.444 -34.941 1.00 81.69 65 GLY A CA 1
ATOM 496 C C . GLY A 1 65 ? 22.038 4.456 -33.913 1.00 81.69 65 GLY A C 1
ATOM 497 O O . GLY A 1 65 ? 22.769 3.709 -33.274 1.00 81.69 65 GLY A O 1
ATOM 498 N N . ILE A 1 66 ? 20.721 4.476 -33.705 1.00 86.38 66 ILE A N 1
ATOM 499 C CA . ILE A 1 66 ? 20.058 3.593 -32.733 1.00 86.38 66 ILE A CA 1
ATOM 500 C C . ILE A 1 66 ? 19.860 2.209 -33.357 1.00 86.38 66 ILE A C 1
ATOM 502 O O . ILE A 1 66 ? 19.190 2.090 -34.384 1.00 86.38 66 ILE A O 1
ATOM 506 N N . THR A 1 67 ? 20.389 1.163 -32.721 1.00 88.44 67 THR A N 1
ATOM 507 C CA . THR A 1 67 ? 20.210 -0.230 -33.165 1.00 88.44 67 THR A CA 1
ATOM 508 C C . THR A 1 67 ? 19.545 -1.068 -32.083 1.00 88.44 67 THR A C 1
ATOM 510 O O . THR A 1 67 ? 19.881 -0.939 -30.908 1.00 88.44 67 THR A O 1
ATOM 513 N N . ASN A 1 68 ? 18.641 -1.966 -32.468 1.00 92.06 68 ASN A N 1
ATOM 514 C CA . ASN A 1 68 ? 18.045 -2.922 -31.535 1.00 92.06 68 ASN A CA 1
ATOM 515 C C . ASN A 1 68 ? 19.026 -4.067 -31.257 1.00 92.06 68 ASN A C 1
ATOM 517 O O . ASN A 1 68 ? 19.706 -4.523 -32.176 1.00 92.06 68 ASN A O 1
ATOM 521 N N . LEU A 1 69 ? 19.081 -4.509 -30.003 1.00 93.00 69 LEU A N 1
ATOM 522 C CA . LEU A 1 69 ? 19.837 -5.678 -29.562 1.00 93.00 69 LEU A CA 1
ATOM 523 C C . LEU A 1 69 ? 18.903 -6.884 -29.444 1.00 93.00 69 LEU A C 1
ATOM 525 O O . LEU A 1 69 ? 17.715 -6.736 -29.136 1.00 93.00 69 LEU A O 1
ATOM 529 N N . THR A 1 70 ? 19.442 -8.073 -29.682 1.00 96.12 70 THR A N 1
ATOM 530 C CA . THR A 1 70 ? 18.690 -9.325 -29.625 1.00 96.12 70 THR A CA 1
ATOM 531 C C . THR A 1 70 ? 18.662 -9.824 -28.188 1.00 96.12 70 THR A C 1
ATOM 533 O O . THR A 1 70 ? 19.681 -10.265 -27.667 1.00 96.12 70 THR A O 1
ATOM 536 N N . VAL A 1 71 ? 17.498 -9.765 -27.539 1.00 96.75 71 VAL A N 1
ATOM 537 C CA . VAL A 1 71 ? 17.313 -10.309 -26.185 1.00 96.75 71 VAL A CA 1
ATOM 538 C C . VAL A 1 71 ? 17.262 -11.835 -26.259 1.00 96.75 71 VAL A C 1
ATOM 540 O O . VAL A 1 71 ? 16.395 -12.390 -26.931 1.00 96.75 71 VAL A O 1
ATOM 543 N N . GLU A 1 72 ? 18.179 -12.511 -25.567 1.00 96.94 72 GLU A N 1
ATOM 544 C CA . GLU A 1 72 ? 18.223 -13.978 -25.488 1.00 96.94 72 GLU A CA 1
ATOM 545 C C . GLU A 1 72 ? 17.479 -14.511 -24.261 1.00 96.94 72 GLU A C 1
ATOM 547 O O . GLU A 1 72 ? 16.789 -15.527 -24.335 1.00 96.94 72 GLU A O 1
ATOM 552 N N . SER A 1 73 ? 17.647 -13.846 -23.116 1.00 97.19 73 SER A N 1
ATOM 553 C CA . SER A 1 73 ? 17.033 -14.231 -21.841 1.00 97.19 73 SER A CA 1
ATOM 554 C C . SER A 1 73 ? 17.067 -13.076 -20.838 1.00 97.19 73 SER A C 1
ATOM 556 O O . SER A 1 73 ? 17.693 -12.044 -21.081 1.00 97.19 73 SER A O 1
ATOM 558 N N . PHE A 1 74 ? 16.381 -13.237 -19.711 1.00 97.44 74 PHE A N 1
ATOM 559 C CA . PHE A 1 74 ? 16.455 -12.328 -18.570 1.00 97.44 74 PHE A CA 1
ATOM 560 C C . PHE A 1 74 ? 16.255 -13.100 -17.262 1.00 97.44 74 PHE A C 1
ATOM 562 O O . PHE A 1 74 ? 15.674 -14.187 -17.246 1.00 97.44 74 PHE A O 1
ATOM 569 N N . THR A 1 75 ? 16.775 -12.533 -16.182 1.00 96.56 75 THR A N 1
ATOM 570 C CA . THR A 1 75 ? 16.511 -12.906 -14.790 1.00 96.56 75 THR A CA 1
ATOM 571 C C . THR A 1 75 ? 15.767 -11.757 -14.113 1.00 96.56 75 THR A C 1
ATOM 573 O O . THR A 1 75 ? 15.555 -10.709 -14.721 1.00 96.56 75 THR A O 1
ATOM 576 N N . ASP A 1 76 ? 15.442 -11.906 -12.831 1.00 94.12 76 ASP A N 1
ATOM 577 C CA . ASP A 1 76 ? 14.812 -10.853 -12.033 1.00 94.12 76 ASP A CA 1
ATOM 578 C C . ASP A 1 76 ? 15.630 -9.546 -11.990 1.00 94.12 76 ASP A C 1
ATOM 580 O O . ASP A 1 76 ? 15.081 -8.487 -11.704 1.00 94.12 76 ASP A O 1
ATOM 584 N N . THR A 1 77 ? 16.935 -9.573 -12.278 1.00 95.31 77 THR A N 1
ATOM 585 C CA . THR A 1 77 ? 17.810 -8.392 -12.149 1.00 95.31 77 THR A CA 1
ATOM 586 C C . THR A 1 77 ? 18.600 -8.045 -13.405 1.00 95.31 77 THR A C 1
ATOM 588 O O . THR A 1 77 ? 19.204 -6.975 -13.465 1.00 95.31 77 THR A O 1
ATOM 591 N N . GLU A 1 78 ? 18.653 -8.933 -14.396 1.00 96.38 78 GLU A N 1
ATOM 592 C CA . GLU A 1 78 ? 19.544 -8.790 -15.550 1.00 96.38 78 GLU A CA 1
ATOM 593 C C . GLU A 1 78 ? 18.851 -9.194 -16.852 1.00 96.38 78 GLU A C 1
ATOM 595 O O . GLU A 1 78 ? 18.063 -10.134 -16.885 1.00 96.38 78 GLU A O 1
ATOM 600 N N . ILE A 1 79 ? 19.193 -8.521 -17.952 1.00 97.12 79 ILE A N 1
ATOM 601 C CA . ILE A 1 79 ? 18.769 -8.893 -19.310 1.00 97.12 79 ILE A CA 1
ATOM 602 C C . ILE A 1 79 ? 20.017 -9.312 -20.089 1.00 97.12 79 ILE A C 1
ATOM 604 O O . ILE A 1 79 ? 21.009 -8.584 -20.105 1.00 97.12 79 ILE A O 1
ATOM 608 N N . ILE A 1 80 ? 19.975 -10.467 -20.745 1.00 96.88 80 ILE A N 1
ATOM 609 C CA . ILE A 1 80 ? 21.075 -11.006 -21.549 1.00 96.88 80 ILE A CA 1
ATOM 610 C C . ILE A 1 80 ? 20.771 -10.785 -23.029 1.00 96.88 80 ILE A C 1
ATOM 612 O O . ILE A 1 80 ? 19.717 -11.195 -23.528 1.00 96.88 80 ILE A O 1
ATOM 616 N N . VAL A 1 81 ? 21.700 -10.135 -23.728 1.00 96.12 81 VAL A N 1
ATOM 617 C CA . VAL A 1 81 ? 21.633 -9.897 -25.176 1.00 96.12 81 VAL A CA 1
ATOM 618 C C . VAL A 1 81 ? 22.687 -10.708 -25.931 1.00 96.12 81 VAL A C 1
ATOM 620 O O . VAL A 1 81 ? 23.734 -11.036 -25.378 1.00 96.12 81 VAL A O 1
ATOM 623 N N . ALA A 1 82 ? 22.428 -11.015 -27.201 1.00 94.44 82 ALA A N 1
ATOM 624 C CA . ALA A 1 82 ? 23.337 -11.806 -28.034 1.00 94.44 82 ALA A CA 1
ATOM 625 C C . ALA A 1 82 ? 24.618 -11.038 -28.407 1.00 94.44 82 ALA A C 1
ATOM 627 O O . ALA A 1 82 ? 25.679 -11.625 -28.628 1.00 94.44 82 ALA A O 1
ATOM 628 N N . GLU A 1 83 ? 24.519 -9.714 -28.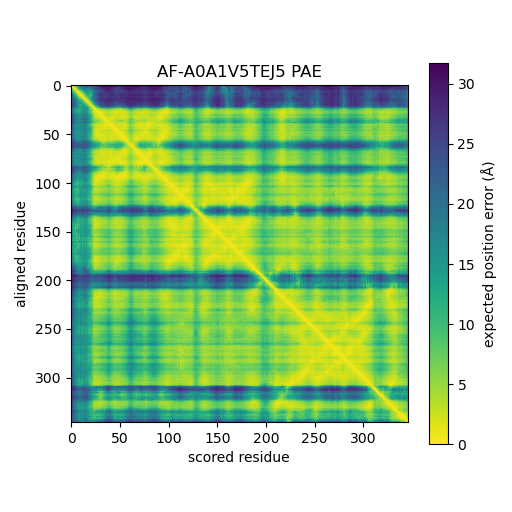533 1.00 91.38 83 GLU A N 1
ATOM 629 C CA . GLU A 1 83 ? 25.615 -8.863 -28.975 1.00 91.38 83 GLU A CA 1
ATOM 630 C C . GLU A 1 83 ? 26.533 -8.467 -27.809 1.00 91.38 83 GLU A C 1
ATOM 632 O O . GLU A 1 83 ? 26.080 -7.958 -26.785 1.00 91.38 83 GLU A O 1
ATOM 637 N N . ASP A 1 84 ? 27.850 -8.625 -27.982 1.00 84.25 84 ASP A N 1
ATOM 638 C CA . ASP A 1 84 ? 28.830 -8.075 -27.040 1.00 84.25 84 ASP A CA 1
ATOM 639 C C . ASP A 1 84 ? 28.871 -6.549 -27.177 1.00 84.25 84 ASP A C 1
ATOM 641 O O . ASP A 1 84 ? 29.236 -6.007 -28.230 1.00 84.25 84 ASP A O 1
ATOM 645 N N . THR A 1 85 ? 28.459 -5.843 -26.122 1.00 75.62 85 THR A N 1
ATOM 646 C CA . THR A 1 85 ? 28.343 -4.388 -26.153 1.00 75.62 85 THR A CA 1
ATOM 647 C C . THR A 1 85 ? 29.427 -3.709 -25.312 1.00 75.62 85 THR A C 1
ATOM 649 O O . THR A 1 85 ? 29.569 -3.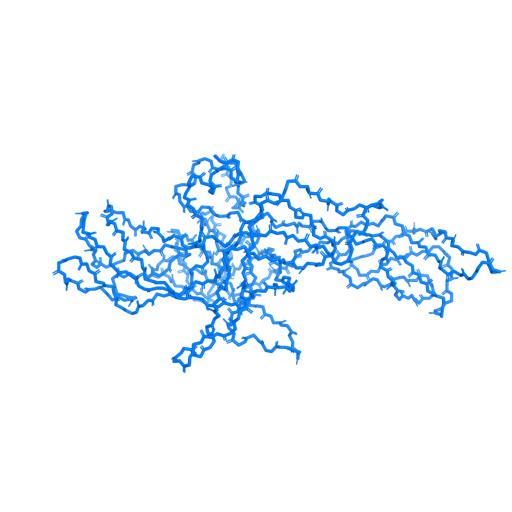980 -24.118 1.00 75.62 85 THR A O 1
ATOM 652 N N . PRO A 1 86 ? 30.175 -2.739 -25.872 1.00 78.88 86 PRO A N 1
ATOM 653 C CA . PRO A 1 86 ? 31.182 -2.014 -25.108 1.00 78.88 86 PRO A CA 1
ATOM 654 C C . PRO A 1 86 ? 30.565 -1.230 -23.945 1.00 78.88 86 PRO A C 1
ATOM 656 O O . PRO A 1 86 ? 29.624 -0.461 -24.147 1.00 78.88 86 PRO A O 1
ATOM 659 N N . ASN A 1 87 ? 31.136 -1.339 -22.743 1.00 78.56 87 ASN A N 1
ATOM 660 C CA . ASN A 1 87 ? 30.587 -0.746 -21.509 1.00 78.56 87 ASN A CA 1
ATOM 661 C C . ASN A 1 87 ? 30.415 0.785 -21.545 1.00 78.56 87 ASN A C 1
ATOM 663 O O . ASN A 1 87 ? 29.637 1.334 -20.773 1.00 78.56 87 ASN A O 1
ATOM 667 N N . PHE A 1 88 ? 31.137 1.487 -22.423 1.00 79.00 88 PHE A N 1
ATOM 668 C CA . PHE A 1 88 ? 31.053 2.945 -22.565 1.00 79.00 88 PHE A CA 1
ATOM 669 C C . PHE A 1 88 ? 29.916 3.411 -23.486 1.00 79.00 88 PHE A C 1
ATOM 671 O O . PHE A 1 88 ? 29.613 4.602 -23.515 1.00 79.00 88 PHE A O 1
ATOM 678 N N . GLN A 1 89 ? 29.313 2.512 -24.269 1.00 81.50 89 GLN A N 1
ATOM 679 C CA . GLN A 1 89 ? 28.153 2.856 -25.089 1.00 81.50 89 GLN A CA 1
ATOM 680 C C . GLN A 1 89 ? 26.909 2.907 -24.211 1.00 81.50 89 GLN A C 1
ATOM 682 O O . GLN A 1 89 ? 26.711 2.036 -23.363 1.00 81.50 89 GLN A O 1
ATOM 687 N N . GLN A 1 90 ? 26.077 3.921 -24.416 1.00 87.50 90 GLN A N 1
ATOM 688 C CA . GLN A 1 90 ? 24.825 4.059 -23.689 1.00 87.50 90 GLN A CA 1
ATOM 689 C C . GLN A 1 90 ? 23.790 3.101 -24.283 1.00 87.50 90 GLN A C 1
ATOM 691 O O . GLN A 1 90 ? 23.702 2.957 -25.500 1.00 87.50 90 GLN A O 1
ATOM 696 N N . LYS A 1 91 ? 22.995 2.453 -23.434 1.00 90.44 91 LYS A N 1
ATOM 697 C CA . LYS A 1 91 ? 21.882 1.605 -23.867 1.00 90.44 91 LYS A CA 1
ATOM 698 C C . LYS A 1 91 ? 20.588 2.101 -23.267 1.00 90.44 91 LYS A C 1
ATOM 700 O O . LYS A 1 91 ? 20.591 2.769 -22.231 1.00 90.44 91 LYS A O 1
ATOM 705 N N . LYS A 1 92 ? 19.498 1.747 -23.932 1.00 93.06 92 LYS A N 1
ATOM 706 C CA . LYS A 1 92 ? 18.149 1.885 -23.409 1.00 93.06 92 LYS A CA 1
ATOM 707 C C . LYS A 1 92 ? 17.488 0.528 -23.304 1.00 93.06 92 LYS A C 1
ATOM 709 O O . LYS A 1 92 ? 17.556 -0.242 -24.256 1.00 93.06 92 LYS A O 1
ATOM 714 N N . ALA A 1 93 ? 16.831 0.261 -22.188 1.00 94.12 93 ALA A N 1
ATOM 715 C CA . ALA A 1 93 ? 15.952 -0.888 -22.046 1.00 94.12 93 ALA A CA 1
ATOM 716 C C . ALA A 1 93 ? 14.512 -0.412 -21.868 1.00 94.12 93 ALA A C 1
ATOM 718 O O . ALA A 1 93 ? 14.250 0.597 -21.213 1.00 94.12 93 ALA A O 1
ATOM 719 N N . THR A 1 94 ? 13.583 -1.152 -22.458 1.00 94.75 94 THR A N 1
ATOM 720 C CA . THR A 1 94 ? 12.162 -1.056 -22.144 1.00 94.75 94 THR A CA 1
ATOM 721 C C . THR A 1 94 ? 11.694 -2.419 -21.672 1.00 94.75 94 THR A C 1
ATOM 723 O O . THR A 1 94 ? 11.915 -3.424 -22.352 1.00 94.75 94 THR A O 1
ATOM 726 N N . TYR A 1 95 ? 11.101 -2.466 -20.487 1.00 95.00 95 TYR A N 1
ATOM 727 C CA . TYR A 1 95 ? 10.812 -3.711 -19.787 1.00 95.00 95 TYR A CA 1
ATOM 728 C C . TYR A 1 95 ? 9.714 -3.498 -18.742 1.00 95.00 95 TYR A C 1
ATOM 730 O O . TYR A 1 95 ? 9.367 -2.364 -18.402 1.00 95.00 95 TYR A O 1
ATOM 738 N N . TYR A 1 96 ? 9.154 -4.600 -18.259 1.00 94.25 96 TYR A N 1
ATOM 739 C CA . TYR A 1 96 ? 8.204 -4.610 -17.162 1.00 94.25 96 TYR A CA 1
ATOM 740 C C . TYR A 1 96 ? 8.874 -5.111 -15.886 1.00 94.25 96 TYR A C 1
ATOM 742 O O . TYR A 1 96 ? 9.621 -6.090 -15.934 1.00 94.25 96 TYR A O 1
ATOM 750 N N . PHE A 1 97 ? 8.562 -4.487 -14.753 1.00 92.81 97 PHE A N 1
ATOM 751 C CA . PHE A 1 97 ? 8.961 -4.973 -13.429 1.00 92.81 97 PHE A CA 1
ATOM 752 C C . PHE A 1 97 ? 7.738 -5.242 -12.543 1.00 92.81 97 PHE A C 1
ATOM 754 O O . PHE A 1 97 ? 6.665 -4.670 -12.779 1.00 92.81 97 PHE A O 1
ATOM 761 N N . ASP A 1 98 ? 7.901 -6.143 -11.571 1.00 90.50 98 ASP A N 1
ATOM 762 C CA . ASP A 1 98 ? 6.944 -6.337 -10.479 1.00 90.50 98 ASP A CA 1
ATOM 763 C C . ASP A 1 98 ? 7.191 -5.249 -9.429 1.00 90.50 98 ASP A C 1
ATOM 765 O O . ASP A 1 98 ? 8.277 -5.165 -8.864 1.00 90.50 98 ASP A O 1
ATOM 769 N N . GLY A 1 99 ? 6.216 -4.380 -9.194 1.00 85.00 99 GLY A N 1
ATOM 770 C CA . GLY A 1 99 ? 6.316 -3.363 -8.153 1.00 85.00 99 GLY A CA 1
ATOM 771 C C . GLY A 1 99 ? 5.889 -3.846 -6.775 1.00 85.00 99 GLY A C 1
ATOM 772 O O . GLY A 1 99 ? 5.781 -3.025 -5.864 1.00 85.00 99 GLY A O 1
ATOM 773 N N . TRP A 1 100 ? 5.596 -5.138 -6.621 1.00 88.69 100 TRP A N 1
ATOM 774 C CA . TRP A 1 100 ? 5.344 -5.730 -5.319 1.00 88.69 100 TRP A CA 1
ATOM 775 C C . TRP A 1 100 ? 6.598 -6.388 -4.756 1.00 88.69 100 TRP A C 1
ATOM 777 O O . TRP A 1 100 ? 7.282 -7.158 -5.431 1.00 88.69 100 TRP A O 1
ATOM 787 N N . THR A 1 101 ? 6.840 -6.153 -3.471 1.00 87.31 101 THR A N 1
ATOM 788 C CA . THR A 1 101 ? 7.924 -6.796 -2.730 1.00 87.31 101 THR A CA 1
ATOM 789 C C . THR A 1 101 ? 7.401 -8.041 -2.030 1.00 87.31 101 THR A C 1
ATOM 791 O O . THR A 1 101 ? 6.460 -7.985 -1.241 1.00 87.31 101 THR A O 1
ATOM 794 N N . TYR A 1 102 ? 8.022 -9.184 -2.311 1.00 90.81 102 TYR A N 1
ATOM 795 C CA . TYR A 1 102 ? 7.675 -10.452 -1.681 1.00 90.81 102 TYR A CA 1
ATOM 796 C C . TYR A 1 102 ? 8.363 -10.615 -0.322 1.00 90.81 102 TYR A C 1
ATOM 798 O O . TYR A 1 102 ? 9.588 -10.521 -0.219 1.00 90.81 102 TYR A O 1
ATOM 806 N N . VAL A 1 103 ? 7.580 -10.923 0.710 1.00 93.44 103 VAL A N 1
ATOM 807 C CA . VAL A 1 103 ? 8.056 -11.223 2.060 1.00 93.44 103 VAL A CA 1
ATOM 808 C C . VAL A 1 103 ? 7.758 -12.687 2.364 1.00 93.44 103 VAL A C 1
ATOM 810 O O . VAL A 1 103 ? 6.612 -13.068 2.585 1.00 93.44 103 VAL A O 1
ATOM 813 N N . ALA A 1 104 ? 8.809 -13.509 2.361 1.00 94.06 104 ALA A N 1
ATOM 814 C CA . ALA A 1 104 ? 8.689 -14.960 2.501 1.00 94.06 104 ALA A CA 1
ATOM 815 C C . ALA A 1 104 ? 8.356 -15.414 3.935 1.00 94.06 104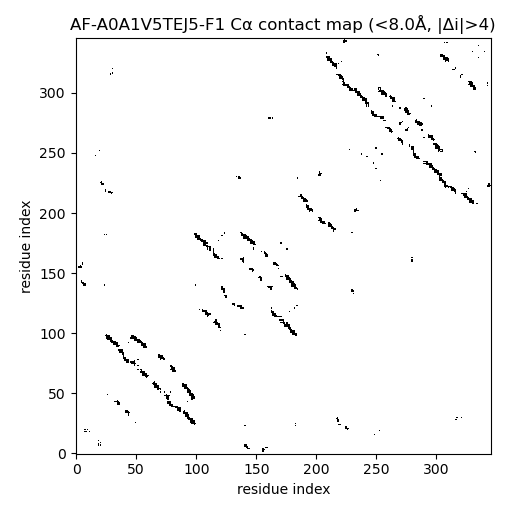 ALA A C 1
ATOM 817 O O . ALA A 1 104 ? 7.687 -16.424 4.128 1.00 94.06 104 ALA A O 1
ATOM 818 N N . GLU A 1 105 ? 8.860 -14.697 4.941 1.00 95.06 105 GLU A N 1
ATOM 819 C CA . GLU A 1 105 ? 8.658 -15.034 6.350 1.00 95.06 105 GLU A CA 1
ATOM 820 C C . GLU A 1 105 ? 8.759 -13.765 7.206 1.00 95.06 105 GLU A C 1
ATOM 822 O O . GLU A 1 105 ? 9.856 -13.274 7.474 1.00 95.06 105 GLU A O 1
ATOM 827 N N . ASP A 1 106 ? 7.613 -13.228 7.634 1.00 96.69 106 ASP A N 1
ATOM 828 C CA . ASP A 1 106 ? 7.544 -12.130 8.603 1.00 96.69 106 ASP A CA 1
ATOM 829 C C . ASP A 1 106 ? 7.021 -12.617 9.953 1.00 96.69 106 ASP A C 1
ATOM 831 O O . ASP A 1 106 ? 5.966 -13.250 10.033 1.00 96.69 106 ASP A O 1
ATOM 835 N N . LYS A 1 107 ? 7.732 -12.281 11.032 1.00 97.50 107 LYS A N 1
ATOM 836 C CA . LYS A 1 107 ? 7.298 -12.596 12.394 1.00 97.50 107 LYS A CA 1
ATOM 837 C C . LYS A 1 107 ? 6.327 -11.527 12.877 1.00 97.50 107 LYS A C 1
ATOM 839 O O . LYS A 1 107 ? 6.731 -10.417 13.227 1.00 97.50 107 LYS A O 1
ATOM 844 N N . LEU A 1 108 ? 5.055 -11.887 12.977 1.00 97.19 108 LEU A N 1
ATOM 845 C CA . LEU A 1 108 ? 4.001 -10.933 13.294 1.00 97.19 108 LEU A CA 1
ATOM 846 C C . LEU A 1 108 ? 4.045 -10.480 14.760 1.00 97.19 108 LEU A C 1
ATOM 848 O O . LEU A 1 108 ? 4.290 -11.261 15.685 1.00 97.19 108 LEU A O 1
ATOM 852 N N . THR A 1 109 ? 3.733 -9.203 14.984 1.00 96.19 109 THR A N 1
ATOM 853 C CA . THR A 1 109 ? 3.420 -8.688 16.325 1.00 96.19 109 THR A CA 1
ATOM 854 C C . THR A 1 109 ? 1.953 -8.963 16.622 1.00 96.19 109 THR A C 1
ATOM 856 O O . THR A 1 109 ? 1.096 -8.558 15.847 1.00 96.19 109 THR A O 1
ATOM 859 N N . VAL A 1 110 ? 1.652 -9.639 17.731 1.00 96.19 110 VAL A N 1
ATOM 860 C CA . VAL A 1 110 ? 0.315 -10.190 17.998 1.00 96.19 110 VAL A CA 1
ATOM 861 C C . VAL A 1 110 ? -0.354 -9.496 19.180 1.00 96.19 110 VAL A C 1
ATOM 863 O O . VAL A 1 110 ? 0.195 -9.469 20.281 1.00 96.19 110 VAL A O 1
ATOM 866 N N . ASP A 1 111 ? -1.576 -9.025 18.958 1.00 93.06 111 ASP A N 1
ATOM 867 C CA . ASP A 1 111 ? -2.569 -8.688 19.973 1.00 93.06 111 ASP A CA 1
ATOM 868 C C . ASP A 1 111 ? -3.632 -9.798 19.991 1.00 93.06 111 ASP A C 1
ATOM 870 O O . ASP A 1 111 ? -4.631 -9.776 19.262 1.00 93.06 111 ASP A O 1
ATOM 874 N N . ALA A 1 112 ? -3.362 -10.818 20.808 1.00 93.19 112 ALA A N 1
ATOM 875 C CA . ALA A 1 112 ? -4.175 -12.027 20.872 1.00 93.19 112 ALA A CA 1
ATOM 876 C C . ALA A 1 112 ? -5.570 -11.774 21.453 1.00 93.19 112 ALA A C 1
ATOM 878 O O . ALA A 1 112 ? -6.520 -12.451 21.069 1.00 93.19 112 ALA A O 1
ATOM 879 N N . GLU A 1 113 ? -5.710 -10.787 22.343 1.00 90.12 113 GLU A N 1
ATOM 880 C CA . GLU A 1 113 ? -6.997 -10.445 22.957 1.00 90.12 113 GLU A CA 1
ATOM 881 C C . GLU A 1 113 ? -7.973 -9.885 21.920 1.00 90.12 113 GLU A C 1
ATOM 883 O O . GLU A 1 113 ? -9.173 -10.161 21.977 1.00 90.12 113 GLU A O 1
ATOM 888 N N . ASN A 1 114 ? -7.457 -9.142 20.937 1.00 87.12 114 ASN A N 1
ATOM 889 C CA . ASN A 1 114 ? -8.277 -8.493 19.919 1.00 87.12 114 ASN A CA 1
ATOM 890 C C . ASN A 1 114 ? -8.300 -9.213 18.568 1.00 87.12 114 ASN A C 1
ATOM 892 O O . ASN A 1 114 ? -9.054 -8.783 17.686 1.00 87.12 114 ASN A O 1
ATOM 896 N N . GLY A 1 115 ? -7.525 -10.292 18.416 1.00 91.12 115 GLY A N 1
ATOM 897 C CA . GLY A 1 115 ? -7.409 -11.044 17.166 1.00 91.12 115 GLY A CA 1
ATOM 898 C C . GLY A 1 115 ? -6.689 -10.252 16.074 1.00 91.12 115 GLY A C 1
ATOM 899 O O . GLY A 1 115 ? -7.082 -10.323 14.909 1.00 91.12 115 GLY A O 1
ATOM 900 N N . ILE A 1 116 ? -5.695 -9.439 16.449 1.00 91.56 116 ILE A N 1
ATOM 901 C CA . ILE A 1 116 ? -4.985 -8.531 15.541 1.00 91.56 116 ILE A CA 1
ATOM 902 C C . ILE A 1 116 ? -3.510 -8.916 15.477 1.00 91.56 116 ILE A C 1
ATOM 904 O O . ILE A 1 116 ? -2.872 -9.208 16.486 1.00 91.56 116 ILE A O 1
ATOM 908 N N . MET A 1 117 ? -2.958 -8.893 14.273 1.00 94.69 117 MET A N 1
ATOM 909 C CA . MET A 1 117 ? -1.547 -9.098 14.000 1.00 94.69 117 MET A CA 1
ATOM 910 C C . MET A 1 117 ? -1.030 -7.956 13.130 1.00 94.69 117 MET A C 1
ATOM 912 O O . MET A 1 117 ? -1.714 -7.512 12.212 1.00 94.69 117 MET A O 1
ATOM 916 N N . TYR A 1 118 ? 0.185 -7.496 13.398 1.00 93.19 118 TYR A N 1
ATOM 917 C CA . TYR A 1 118 ? 0.853 -6.449 12.630 1.00 93.19 118 TYR A CA 1
ATOM 918 C C . TYR A 1 118 ? 2.084 -7.031 11.948 1.00 93.19 118 TYR A C 1
ATOM 920 O O . TYR A 1 118 ? 2.856 -7.741 12.598 1.00 93.19 118 TYR A O 1
ATOM 928 N N . ALA A 1 119 ? 2.259 -6.707 10.670 1.00 93.44 119 ALA A N 1
ATOM 929 C CA . ALA A 1 119 ? 3.397 -7.094 9.847 1.00 93.44 119 ALA A CA 1
ATOM 930 C C . ALA A 1 119 ? 4.530 -6.058 9.989 1.00 93.44 119 ALA A C 1
ATOM 932 O O . ALA A 1 119 ? 4.472 -4.994 9.356 1.00 93.44 119 ALA A O 1
ATOM 933 N N . PRO A 1 120 ? 5.534 -6.275 10.863 1.00 91.62 120 PRO A N 1
ATOM 934 C CA . PRO A 1 120 ? 6.599 -5.299 11.070 1.00 91.62 120 PRO A CA 1
ATOM 935 C C . PRO A 1 120 ? 7.470 -5.092 9.829 1.00 91.62 120 PRO A C 1
ATOM 937 O O . PRO A 1 120 ? 7.990 -3.988 9.664 1.00 91.62 120 PRO A O 1
ATOM 940 N N . SER A 1 121 ? 7.605 -6.093 8.951 1.00 90.81 121 SER A N 1
ATOM 941 C CA . SER A 1 121 ? 8.421 -5.968 7.735 1.00 90.81 121 SER A CA 1
ATOM 942 C C . SER A 1 121 ? 7.794 -5.045 6.686 1.00 90.81 121 SER A C 1
ATOM 944 O O . SER A 1 121 ? 8.468 -4.645 5.746 1.00 90.81 121 SER A O 1
ATOM 946 N N . ALA A 1 122 ? 6.533 -4.639 6.868 1.00 87.62 122 ALA A N 1
ATOM 947 C CA . ALA A 1 122 ? 5.905 -3.599 6.058 1.00 87.62 122 ALA A CA 1
ATOM 948 C C . ALA A 1 122 ? 6.422 -2.183 6.377 1.00 87.62 122 ALA A C 1
ATOM 950 O O . ALA A 1 122 ? 6.017 -1.227 5.723 1.00 87.62 122 ALA A O 1
ATOM 951 N N . ILE A 1 123 ? 7.258 -1.991 7.406 1.00 86.00 123 ILE A N 1
ATOM 952 C CA . ILE A 1 123 ? 7.791 -0.661 7.720 1.00 86.00 123 ILE A CA 1
ATOM 953 C C . ILE A 1 123 ? 8.659 -0.154 6.566 1.00 86.00 123 ILE A C 1
ATOM 955 O O . ILE A 1 123 ? 9.601 -0.810 6.134 1.00 86.00 123 ILE A O 1
ATOM 959 N N . TYR A 1 124 ? 8.353 1.043 6.077 1.00 76.88 124 TYR A N 1
ATOM 960 C CA . TYR A 1 124 ? 9.130 1.643 5.004 1.00 76.88 124 TYR A CA 1
ATOM 961 C C . TYR A 1 124 ? 10.487 2.115 5.536 1.00 76.88 124 TYR A C 1
ATOM 963 O O . TYR A 1 124 ? 10.546 2.868 6.508 1.00 76.88 124 TYR A O 1
ATOM 971 N N . ASP A 1 125 ? 11.583 1.723 4.899 1.00 69.06 125 ASP A N 1
ATOM 972 C CA . ASP A 1 125 ? 12.912 2.248 5.207 1.00 69.06 125 ASP A CA 1
ATOM 973 C C . ASP A 1 125 ? 13.575 2.739 3.918 1.00 69.06 125 ASP A C 1
ATOM 975 O O . ASP A 1 125 ? 14.014 1.956 3.080 1.00 69.06 125 ASP A O 1
ATOM 979 N N . ALA A 1 126 ? 13.648 4.062 3.752 1.00 59.38 126 ALA A N 1
ATOM 980 C CA . ALA A 1 126 ? 14.327 4.694 2.620 1.00 59.38 126 ALA A CA 1
ATOM 981 C C . ALA A 1 126 ? 15.865 4.706 2.768 1.00 59.38 126 ALA A C 1
ATOM 983 O O . ALA A 1 126 ? 16.570 5.363 1.992 1.00 59.38 126 ALA A O 1
ATOM 984 N N . GLY A 1 127 ? 16.410 4.027 3.783 1.00 58.06 127 GLY A N 1
ATOM 985 C CA . GLY A 1 127 ? 17.837 3.954 4.052 1.00 58.06 127 GLY A CA 1
ATOM 986 C C . GLY A 1 127 ? 18.441 5.299 4.475 1.00 58.06 127 GLY A C 1
ATOM 987 O O . GLY A 1 127 ? 17.829 6.119 5.155 1.00 58.06 127 GLY A O 1
ATOM 988 N N . TYR A 1 128 ? 19.695 5.541 4.078 1.00 40.06 128 TYR A N 1
ATOM 989 C CA . TYR A 1 128 ? 20.511 6.665 4.567 1.00 40.06 128 TYR A CA 1
ATOM 990 C C . TYR A 1 128 ? 20.022 8.075 4.170 1.00 40.06 128 TYR A C 1
ATOM 992 O O . TYR A 1 128 ? 20.507 9.049 4.746 1.00 40.06 128 TYR A O 1
ATOM 1000 N N . GLN A 1 129 ? 19.124 8.220 3.185 1.00 42.94 129 GLN A N 1
ATOM 1001 C CA . GLN A 1 129 ? 18.757 9.534 2.622 1.00 42.94 129 GLN A CA 1
ATOM 1002 C C . GLN A 1 129 ? 17.543 10.195 3.285 1.00 42.94 129 GLN A C 1
ATOM 1004 O O . GLN A 1 129 ? 17.410 11.417 3.245 1.00 42.94 129 GLN A O 1
ATOM 1009 N N . SER A 1 130 ? 16.705 9.419 3.959 1.00 51.88 130 SER A N 1
ATOM 1010 C CA . SER A 1 130 ? 15.679 9.926 4.859 1.00 51.88 130 SER A CA 1
ATOM 1011 C C . SER A 1 130 ? 15.388 8.822 5.856 1.00 51.88 130 SER A C 1
ATOM 1013 O O . SER A 1 130 ? 14.947 7.747 5.457 1.00 51.88 130 SER A O 1
ATOM 1015 N N . SER A 1 131 ? 15.603 9.078 7.146 1.00 51.78 131 SER A N 1
ATOM 1016 C CA . SER A 1 131 ? 14.998 8.226 8.167 1.00 51.78 131 SER A CA 1
ATOM 1017 C C . SER A 1 131 ? 13.491 8.115 7.896 1.00 51.78 131 SER A C 1
ATOM 1019 O O . SER A 1 131 ? 12.913 8.967 7.218 1.00 51.78 131 SER A O 1
ATOM 1021 N N . ASN A 1 132 ? 12.840 7.080 8.421 1.00 62.28 132 ASN A N 1
ATOM 1022 C CA . ASN A 1 132 ? 11.382 7.018 8.495 1.00 62.28 132 ASN A CA 1
ATOM 1023 C C . ASN A 1 132 ? 10.918 7.596 9.850 1.00 62.28 132 ASN A C 1
ATOM 1025 O O . ASN A 1 132 ? 10.543 6.829 10.741 1.00 62.28 132 ASN A O 1
ATOM 1029 N N . PRO A 1 133 ? 10.970 8.931 10.084 1.00 55.28 133 PRO A N 1
ATOM 1030 C CA . PRO A 1 133 ? 10.637 9.506 11.386 1.00 55.28 133 PRO A CA 1
ATOM 1031 C C . PRO A 1 133 ? 9.164 9.312 11.755 1.00 55.28 133 PRO A C 1
ATOM 1033 O O . PRO A 1 133 ? 8.806 9.492 12.915 1.00 55.28 133 PRO A O 1
ATOM 1036 N N . LEU A 1 134 ? 8.319 8.950 10.786 1.00 62.81 134 LEU A N 1
ATOM 1037 C CA . LEU A 1 134 ? 6.871 8.858 10.941 1.00 62.81 134 LEU A CA 1
ATOM 1038 C C . LEU A 1 134 ? 6.356 7.422 11.039 1.00 62.81 134 LEU A C 1
ATOM 1040 O O . LEU A 1 134 ? 5.150 7.244 11.176 1.00 62.81 134 LEU A O 1
ATOM 1044 N N . LYS A 1 135 ? 7.235 6.410 10.981 1.00 69.75 135 LYS A N 1
ATOM 1045 C CA . LYS A 1 135 ? 6.831 4.999 10.875 1.00 69.75 135 LYS A CA 1
ATOM 1046 C C . LYS A 1 135 ? 5.781 4.809 9.772 1.00 69.75 135 LYS A C 1
ATOM 1048 O O . LYS A 1 135 ? 4.708 4.269 10.001 1.00 69.75 135 LYS A O 1
ATOM 1053 N N . ALA A 1 136 ? 6.059 5.316 8.576 1.00 76.50 136 ALA A N 1
ATOM 1054 C CA . ALA A 1 136 ? 5.281 4.973 7.397 1.00 76.50 136 ALA A CA 1
ATOM 1055 C C . ALA A 1 136 ? 5.412 3.467 7.117 1.00 76.50 136 ALA A C 1
ATOM 1057 O O . ALA A 1 136 ? 6.489 2.899 7.314 1.00 76.50 136 ALA A O 1
ATOM 1058 N N . TYR A 1 137 ? 4.328 2.846 6.665 1.00 81.00 137 TYR A N 1
ATOM 1059 C CA . TYR A 1 137 ? 4.274 1.434 6.305 1.00 81.00 137 TYR A CA 1
ATOM 1060 C C . TYR A 1 137 ? 3.835 1.327 4.845 1.00 81.00 137 TYR A C 1
ATOM 1062 O O . TYR A 1 137 ? 3.016 2.129 4.399 1.00 81.00 137 TYR A O 1
ATOM 1070 N N . ALA A 1 138 ? 4.415 0.373 4.126 1.00 81.56 138 ALA A N 1
ATOM 1071 C CA . ALA A 1 138 ? 3.844 -0.185 2.914 1.00 81.56 138 ALA A CA 1
ATOM 1072 C C . ALA A 1 138 ? 2.570 -0.966 3.263 1.00 81.56 138 ALA A C 1
ATOM 1074 O O . ALA A 1 138 ? 2.374 -1.390 4.409 1.00 81.56 138 ALA A O 1
ATOM 1075 N N . ASP A 1 139 ? 1.726 -1.183 2.265 1.00 83.06 139 ASP A N 1
ATOM 1076 C CA . ASP A 1 139 ? 0.502 -1.949 2.449 1.00 83.06 139 ASP A CA 1
ATOM 1077 C C . ASP A 1 139 ? 0.692 -3.391 1.991 1.00 83.06 139 ASP A C 1
ATOM 1079 O O . ASP A 1 139 ? 1.337 -3.659 0.975 1.00 83.06 139 ASP A O 1
ATOM 1083 N N . ILE A 1 140 ? 0.083 -4.327 2.717 1.00 85.69 140 ILE A N 1
ATOM 1084 C CA . ILE A 1 140 ? -0.053 -5.708 2.268 1.00 85.69 140 ILE A CA 1
ATOM 1085 C C . ILE A 1 140 ? -1.015 -5.716 1.077 1.00 85.69 140 ILE A C 1
ATOM 1087 O O . ILE A 1 140 ? -2.190 -5.377 1.216 1.00 85.69 140 ILE A O 1
ATOM 1091 N N . ALA A 1 141 ? -0.511 -6.109 -0.089 1.00 84.62 141 ALA A N 1
ATOM 1092 C CA . ALA A 1 141 ? -1.286 -6.235 -1.318 1.00 84.62 141 ALA A CA 1
ATOM 1093 C C . ALA A 1 141 ? -1.959 -7.614 -1.425 1.00 84.62 141 ALA A C 1
ATOM 1095 O O . ALA A 1 141 ? -3.093 -7.729 -1.891 1.00 84.62 141 ALA A O 1
ATOM 1096 N N . GLU A 1 142 ? -1.274 -8.660 -0.960 1.00 86.06 142 GLU A N 1
ATOM 1097 C CA . GLU A 1 142 ? -1.743 -10.045 -1.007 1.00 86.06 142 GLU A CA 1
ATOM 1098 C C . GLU A 1 142 ? -1.123 -10.839 0.141 1.00 86.06 142 GLU A C 1
ATOM 1100 O O . GLU A 1 142 ? 0.082 -10.758 0.350 1.00 86.06 142 GLU A O 1
ATOM 1105 N N . VAL A 1 143 ? -1.913 -11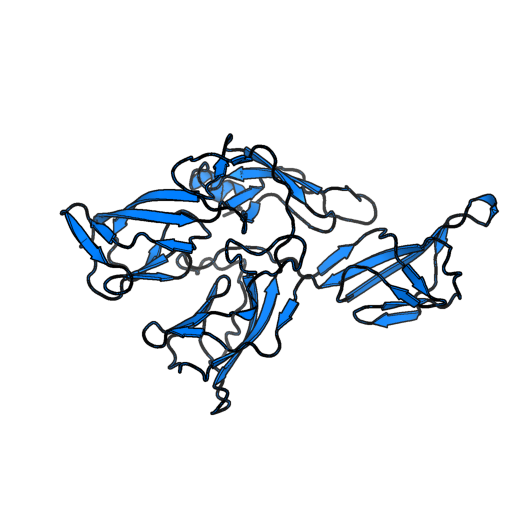.646 0.851 1.00 88.50 143 VAL A N 1
ATOM 1106 C CA . VAL A 1 143 ? -1.395 -12.595 1.848 1.00 88.50 143 VAL A CA 1
ATOM 1107 C C . VAL A 1 143 ? -1.436 -13.999 1.263 1.00 88.50 143 VAL A C 1
ATOM 1109 O O . VAL A 1 143 ? -2.516 -14.511 0.973 1.00 88.50 143 VAL A O 1
ATOM 1112 N N . VAL A 1 144 ? -0.271 -14.635 1.140 1.00 92.44 144 VAL A N 1
ATOM 1113 C CA . VAL A 1 144 ? -0.146 -16.022 0.671 1.00 92.44 144 VAL A CA 1
ATOM 1114 C C . VAL A 1 144 ? -0.619 -16.976 1.762 1.00 92.44 144 VAL A C 1
ATOM 1116 O O . VAL A 1 144 ? -1.440 -17.855 1.508 1.00 92.44 144 VAL A O 1
ATOM 1119 N N . ARG A 1 145 ? -0.132 -16.778 2.993 1.00 93.62 145 ARG A N 1
ATOM 1120 C CA . ARG A 1 145 ? -0.562 -17.539 4.171 1.00 93.62 145 ARG A CA 1
ATOM 1121 C C . ARG A 1 145 ? -0.183 -16.851 5.474 1.00 93.62 145 ARG A C 1
ATOM 1123 O O . ARG A 1 145 ? 0.745 -16.046 5.536 1.00 93.62 145 ARG A O 1
ATOM 1130 N N . VAL A 1 146 ? -0.874 -17.250 6.535 1.00 96.31 146 VAL A N 1
ATOM 1131 C CA . VAL A 1 146 ? -0.546 -16.920 7.923 1.00 96.31 146 VAL A CA 1
ATOM 1132 C C . VAL A 1 146 ? -0.544 -18.219 8.707 1.00 96.31 146 VAL A C 1
ATOM 1134 O O . VAL A 1 146 ? -1.497 -18.985 8.594 1.00 96.31 146 VAL A O 1
ATOM 1137 N N . TRP A 1 147 ? 0.496 -18.490 9.488 1.00 96.88 147 TRP A N 1
ATOM 1138 C CA . TRP A 1 147 ? 0.621 -19.766 10.191 1.00 96.88 147 TRP A CA 1
ATOM 1139 C C . TRP A 1 147 ? 1.256 -19.631 11.568 1.00 96.88 147 TRP A C 1
ATOM 1141 O O . TRP A 1 147 ? 1.958 -18.665 11.878 1.00 96.88 147 TRP A O 1
ATOM 1151 N N . ASN A 1 148 ? 1.013 -20.635 12.403 1.00 97.19 148 ASN A N 1
ATOM 1152 C CA . ASN A 1 148 ? 1.740 -20.826 13.646 1.00 97.19 148 ASN A CA 1
ATOM 1153 C C . ASN A 1 148 ? 3.017 -21.627 13.363 1.00 97.19 148 ASN A C 1
ATOM 1155 O O . ASN A 1 148 ? 2.967 -22.779 12.944 1.00 97.19 148 ASN A O 1
ATOM 1159 N N . SER A 1 149 ? 4.172 -21.019 13.605 1.00 95.88 149 SER A N 1
ATOM 1160 C CA . SER A 1 149 ? 5.490 -21.625 13.366 1.00 95.88 149 SER A CA 1
ATOM 1161 C C . SER A 1 149 ? 5.808 -22.856 14.221 1.00 95.88 149 SER A C 1
ATOM 1163 O O . SER A 1 149 ? 6.639 -23.666 13.815 1.00 95.88 149 SER A O 1
ATOM 1165 N N . GLU A 1 150 ? 5.174 -23.021 15.386 1.00 94.56 150 GLU A N 1
ATOM 1166 C CA . GLU A 1 150 ? 5.391 -24.188 16.250 1.00 94.56 150 GLU A CA 1
ATOM 1167 C C . GLU A 1 150 ? 4.566 -25.394 15.795 1.00 94.56 150 GLU A C 1
ATOM 1169 O O . GLU A 1 150 ? 5.067 -26.518 15.801 1.00 94.56 150 GLU A O 1
ATOM 1174 N N . THR A 1 151 ? 3.301 -25.176 15.421 1.00 95.06 151 THR A N 1
ATOM 1175 C CA . THR A 1 151 ? 2.383 -26.262 15.031 1.00 95.06 151 THR A CA 1
ATOM 1176 C C . THR A 1 151 ? 2.363 -26.518 13.526 1.00 95.06 151 THR A C 1
ATOM 1178 O O . THR A 1 151 ? 1.997 -27.611 13.098 1.00 95.06 151 THR A O 1
ATOM 1181 N N . GLY A 1 152 ? 2.762 -25.533 12.720 1.00 94.75 152 GLY A N 1
ATOM 1182 C CA . GLY A 1 152 ? 2.617 -25.536 11.266 1.00 94.75 152 GLY A CA 1
ATOM 1183 C C . GLY A 1 152 ? 1.178 -25.325 10.788 1.00 94.75 152 GLY A C 1
ATOM 1184 O O . GLY A 1 152 ? 0.922 -25.446 9.594 1.00 94.75 152 GLY A O 1
ATOM 1185 N N . GLU A 1 153 ? 0.235 -25.039 11.690 1.00 95.00 153 GLU A N 1
ATOM 1186 C CA . GLU A 1 153 ? -1.167 -24.824 11.329 1.00 95.00 153 GLU A CA 1
ATOM 1187 C C . GLU A 1 153 ? -1.355 -23.446 10.689 1.00 95.00 153 GLU A C 1
ATOM 1189 O O . GLU A 1 153 ? -0.943 -22.425 11.248 1.00 95.00 153 GLU A O 1
ATOM 1194 N N . GLU A 1 154 ? -1.985 -23.428 9.515 1.00 95.81 154 GLU A N 1
ATOM 1195 C CA . GLU A 1 154 ? -2.316 -22.208 8.781 1.00 95.81 154 GLU A CA 1
ATOM 1196 C C . GLU A 1 154 ? -3.703 -21.697 9.183 1.00 95.81 154 GLU A C 1
ATOM 1198 O O . GLU A 1 154 ? -4.649 -22.476 9.334 1.00 95.81 154 GLU A O 1
ATOM 1203 N N . LEU A 1 155 ? -3.828 -20.377 9.330 1.00 93.06 155 LEU A N 1
ATOM 1204 C CA . LEU A 1 155 ? -5.115 -19.723 9.524 1.00 93.06 155 LEU A CA 1
ATOM 1205 C C . LEU A 1 155 ? -5.911 -19.773 8.224 1.00 93.06 155 LEU A C 1
ATOM 1207 O O . LEU A 1 155 ? -5.393 -19.447 7.154 1.00 93.06 155 LEU A O 1
ATOM 1211 N N . VAL A 1 156 ? -7.193 -20.114 8.323 1.00 89.25 156 VAL A N 1
ATOM 1212 C CA . VAL A 1 156 ? -8.067 -20.261 7.145 1.00 89.25 156 VAL A CA 1
ATOM 1213 C C . VAL A 1 156 ? -9.064 -19.115 6.984 1.00 89.25 156 VAL A C 1
ATOM 1215 O O . VAL A 1 156 ? -9.612 -18.934 5.898 1.00 89.25 156 VAL A O 1
ATOM 1218 N N . ASN A 1 157 ? -9.297 -18.323 8.033 1.00 85.25 157 ASN A N 1
ATOM 1219 C CA . ASN A 1 157 ? -10.153 -17.141 8.008 1.00 85.25 157 ASN A CA 1
ATOM 1220 C C . ASN A 1 157 ? -9.414 -15.939 8.594 1.00 85.25 157 ASN A C 1
ATOM 1222 O O . ASN A 1 157 ? -9.271 -15.791 9.813 1.00 85.25 157 ASN A O 1
ATOM 1226 N N . PHE A 1 158 ? -9.012 -15.026 7.724 1.00 87.75 158 PHE A N 1
ATOM 1227 C CA . PHE A 1 158 ? -8.464 -13.740 8.119 1.00 87.75 158 PHE A CA 1
ATOM 1228 C C . PHE A 1 158 ? -8.836 -12.663 7.095 1.00 87.75 158 PHE A C 1
ATOM 1230 O O . PHE A 1 158 ? -9.164 -12.948 5.946 1.00 87.75 158 PHE A O 1
ATOM 1237 N N . GLU A 1 159 ? -8.795 -11.416 7.543 1.00 86.12 159 GLU A N 1
ATOM 1238 C CA . GLU A 1 159 ? -8.907 -10.207 6.726 1.00 86.12 159 GLU A CA 1
ATOM 1239 C C . GLU A 1 159 ? -7.617 -9.404 6.915 1.00 86.12 159 GLU A C 1
ATOM 1241 O 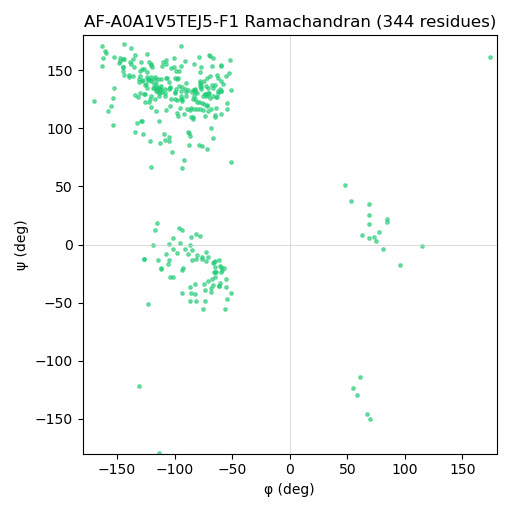O . GLU A 1 159 ? -7.002 -9.487 7.978 1.00 86.12 159 GLU A O 1
ATOM 1246 N N . PHE A 1 160 ? -7.210 -8.594 5.941 1.00 84.69 160 PHE A N 1
ATOM 1247 C CA . PHE A 1 160 ? -6.069 -7.693 6.109 1.00 84.69 160 PHE A CA 1
ATOM 1248 C C . PHE A 1 160 ? -6.367 -6.294 5.573 1.00 84.69 160 PHE A C 1
ATOM 1250 O O . PHE A 1 160 ? -7.221 -6.108 4.708 1.00 84.69 160 PHE A O 1
ATOM 1257 N N . TYR A 1 161 ? -5.690 -5.308 6.152 1.00 78.75 161 TYR A N 1
ATOM 1258 C CA . TYR A 1 161 ? -5.792 -3.896 5.812 1.00 78.75 161 TYR A CA 1
ATOM 1259 C C . TYR A 1 161 ? -4.486 -3.188 6.176 1.00 78.75 161 TYR A C 1
ATOM 1261 O O . TYR A 1 161 ? -4.042 -3.263 7.326 1.00 78.75 161 TYR A O 1
ATOM 1269 N N . GLY A 1 162 ? -3.888 -2.481 5.217 1.00 79.62 162 GLY A N 1
ATOM 1270 C CA . GLY A 1 162 ? -2.573 -1.869 5.384 1.00 79.62 162 GLY A CA 1
ATOM 1271 C C . GLY A 1 162 ? -1.537 -2.907 5.809 1.00 79.62 162 GLY A C 1
ATOM 1272 O O . GLY A 1 162 ? -1.397 -3.943 5.170 1.00 79.62 162 GLY A O 1
ATOM 1273 N N . ASN A 1 163 ? -0.867 -2.682 6.936 1.00 85.81 163 ASN A N 1
ATOM 1274 C CA . ASN A 1 163 ? 0.078 -3.632 7.532 1.00 85.81 163 ASN A CA 1
ATOM 1275 C C . ASN A 1 163 ? -0.550 -4.564 8.593 1.00 85.81 163 ASN A C 1
ATOM 1277 O O . ASN A 1 163 ? 0.171 -5.188 9.375 1.00 85.81 163 ASN A O 1
ATOM 1281 N N . THR A 1 164 ? -1.880 -4.606 8.693 1.00 87.62 164 THR A N 1
ATOM 1282 C CA . THR A 1 164 ? -2.606 -5.304 9.761 1.00 87.62 164 THR A CA 1
ATOM 1283 C C . THR A 1 164 ? -3.361 -6.505 9.206 1.00 87.62 164 THR A C 1
ATOM 1285 O O . THR A 1 164 ? -4.051 -6.396 8.198 1.00 87.62 164 THR A O 1
ATOM 1288 N N . ILE A 1 165 ? -3.297 -7.635 9.906 1.00 90.44 165 ILE A N 1
ATOM 1289 C CA . ILE A 1 165 ? -4.072 -8.849 9.642 1.00 90.44 165 ILE A CA 1
ATOM 1290 C C . ILE A 1 165 ? -4.979 -9.095 10.850 1.00 90.44 165 ILE A C 1
ATOM 1292 O O . ILE A 1 165 ? -4.535 -9.040 11.994 1.00 90.44 165 ILE A O 1
ATOM 1296 N N . THR A 1 166 ? -6.258 -9.368 10.619 1.00 89.62 166 THR A N 1
ATOM 1297 C CA . THR A 1 166 ? -7.239 -9.635 11.675 1.00 89.62 166 THR A CA 1
ATOM 1298 C C . THR A 1 166 ? -7.911 -10.981 11.474 1.00 89.62 166 THR A C 1
ATOM 1300 O O . THR A 1 166 ? -8.174 -11.399 10.348 1.00 89.62 166 THR A O 1
ATOM 1303 N N . THR A 1 167 ? -8.198 -11.672 12.570 1.00 89.81 167 THR A N 1
ATOM 1304 C CA . THR A 1 167 ? -8.823 -12.995 12.546 1.00 89.81 167 THR A CA 1
ATOM 1305 C C . THR A 1 167 ? -9.722 -13.198 13.763 1.00 89.81 167 THR A C 1
ATOM 1307 O O . THR A 1 167 ? -9.625 -12.491 14.766 1.00 89.81 167 THR A O 1
ATOM 1310 N N . LYS A 1 168 ? -10.633 -14.166 13.657 1.00 89.19 168 LYS A N 1
ATOM 1311 C CA . LYS A 1 168 ? -11.412 -14.691 14.788 1.00 89.19 168 LYS A CA 1
ATOM 1312 C C . LYS A 1 168 ? -10.823 -15.986 15.346 1.00 89.19 168 LYS A C 1
ATOM 1314 O O . LYS A 1 168 ? -11.329 -16.499 16.342 1.00 89.19 168 LYS A O 1
ATOM 1319 N N . GLU A 1 169 ? -9.820 -16.540 14.676 1.00 92.69 169 GLU A N 1
ATOM 1320 C CA . GLU A 1 169 ? -9.147 -17.761 15.094 1.00 92.69 169 GLU A CA 1
ATOM 1321 C C . GLU A 1 169 ? -8.177 -17.466 16.249 1.00 92.69 169 GLU A C 1
ATOM 1323 O O . GLU A 1 169 ? -7.699 -16.335 16.379 1.00 92.69 169 GLU A O 1
ATOM 1328 N N . PRO A 1 170 ? -7.894 -18.451 17.121 1.00 93.44 170 PRO A N 1
ATOM 1329 C CA . PRO A 1 170 ? -6.896 -18.287 18.169 1.00 93.44 170 PRO A CA 1
ATOM 1330 C C . PRO A 1 170 ? -5.518 -17.975 17.578 1.00 93.44 170 PRO A C 1
ATOM 1332 O O . PRO A 1 170 ? -5.049 -18.665 16.677 1.00 93.44 170 PRO A O 1
ATOM 1335 N N . ILE A 1 171 ? -4.856 -16.958 18.125 1.00 96.00 171 ILE A N 1
ATOM 1336 C CA . ILE A 1 171 ? -3.501 -16.549 17.744 1.00 96.00 171 ILE A CA 1
ATOM 1337 C C . ILE A 1 171 ? -2.633 -16.396 18.991 1.00 96.00 171 ILE A C 1
ATOM 1339 O O . ILE A 1 171 ? -3.122 -16.047 20.066 1.00 96.00 171 ILE A O 1
ATOM 1343 N N . GLU A 1 172 ? -1.331 -16.645 18.853 1.00 94.94 172 GLU A N 1
ATOM 1344 C CA . GLU A 1 172 ? -0.400 -16.665 19.982 1.00 94.94 172 GLU A CA 1
ATOM 1345 C C . GLU A 1 172 ? 0.800 -15.745 19.756 1.00 94.94 172 GLU A C 1
ATOM 1347 O O . GLU A 1 172 ? 1.500 -15.811 18.741 1.00 94.94 172 GLU A O 1
ATOM 1352 N N . ALA A 1 173 ? 1.079 -14.897 20.746 1.00 94.69 173 ALA A N 1
ATOM 1353 C CA . ALA A 1 173 ? 2.201 -13.977 20.678 1.00 94.69 173 ALA A CA 1
ATOM 1354 C C . ALA A 1 173 ? 3.539 -14.706 20.516 1.00 94.69 173 ALA A C 1
ATOM 1356 O O . ALA A 1 173 ? 3.858 -15.650 21.235 1.00 94.69 173 ALA A O 1
ATOM 1357 N N . GLY A 1 174 ? 4.334 -14.233 19.555 1.00 93.75 174 GLY A N 1
ATOM 1358 C CA . GLY A 1 174 ? 5.657 -14.772 19.256 1.00 93.75 174 GLY A CA 1
ATOM 1359 C C . GLY A 1 174 ? 5.673 -16.032 18.388 1.00 93.75 174 GLY A C 1
ATOM 1360 O O . GLY A 1 174 ? 6.775 -16.451 18.032 1.00 93.75 174 GLY A O 1
ATOM 1361 N N . LYS A 1 175 ? 4.507 -16.591 18.028 1.00 96.50 175 LYS A N 1
ATOM 1362 C CA . LYS A 1 175 ? 4.388 -17.836 17.248 1.00 96.50 175 LYS A CA 1
ATOM 1363 C C . LYS A 1 175 ? 3.825 -17.656 15.842 1.00 96.50 175 LYS A C 1
ATOM 1365 O O . LYS A 1 175 ? 4.021 -18.542 15.013 1.00 96.50 175 LYS A O 1
ATOM 1370 N N . MET A 1 176 ? 3.137 -16.545 15.587 1.00 98.00 176 MET A N 1
ATOM 1371 C CA . MET A 1 176 ? 2.491 -16.268 14.304 1.00 98.00 176 MET A CA 1
ATOM 1372 C C . MET A 1 176 ? 3.461 -15.664 13.285 1.00 98.00 176 MET A C 1
ATOM 1374 O O . MET A 1 176 ? 4.174 -14.705 13.593 1.00 98.00 176 MET A O 1
ATOM 1378 N N . TYR A 1 177 ? 3.439 -16.209 12.073 1.00 98.00 177 TYR A N 1
ATOM 1379 C CA . TYR A 1 177 ? 4.205 -15.750 10.918 1.00 98.00 177 TYR A CA 1
ATOM 1380 C C . TYR A 1 177 ? 3.292 -15.577 9.709 1.00 98.00 177 TYR A C 1
ATOM 1382 O O . TYR A 1 177 ? 2.222 -16.187 9.649 1.00 98.00 177 TYR A O 1
ATOM 1390 N N . ALA A 1 178 ? 3.711 -14.751 8.755 1.00 96.88 178 ALA A N 1
ATOM 1391 C CA . ALA A 1 178 ? 3.025 -14.612 7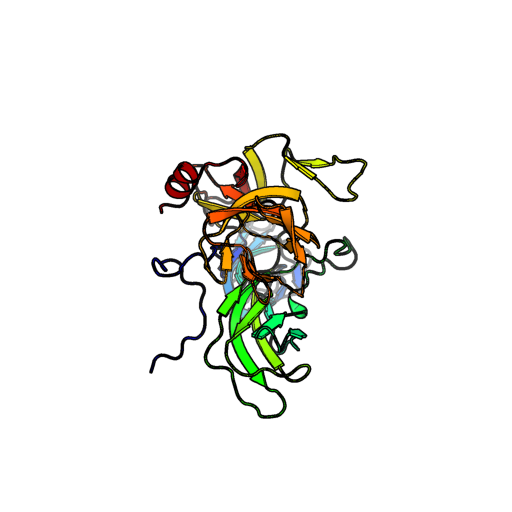.480 1.00 96.88 178 ALA A CA 1
ATOM 1392 C C . ALA A 1 178 ? 3.985 -14.519 6.297 1.00 96.88 178 ALA A C 1
ATOM 1394 O O . ALA A 1 178 ? 5.147 -14.136 6.427 1.00 96.88 178 ALA A O 1
ATOM 1395 N N . GLU A 1 179 ? 3.432 -14.870 5.145 1.00 96.12 179 GLU A N 1
ATOM 1396 C CA . GLU A 1 179 ? 4.042 -14.819 3.824 1.00 96.12 179 GLU A CA 1
ATOM 1397 C C . GLU A 1 179 ? 3.096 -13.999 2.948 1.00 96.12 179 GLU A C 1
ATOM 1399 O O . GLU A 1 179 ? 1.897 -14.297 2.884 1.00 96.12 179 GLU A O 1
ATOM 1404 N N . TYR A 1 180 ? 3.589 -12.917 2.351 1.00 92.12 180 TYR A N 1
ATOM 1405 C CA . TYR A 1 180 ? 2.743 -11.929 1.679 1.00 92.12 180 TYR A CA 1
ATOM 1406 C C . TYR A 1 180 ? 3.525 -11.066 0.680 1.00 92.12 180 TYR A C 1
ATOM 1408 O O . TYR A 1 180 ? 4.755 -11.021 0.688 1.00 92.12 180 TYR A O 1
ATOM 1416 N N . TYR A 1 181 ? 2.796 -10.349 -0.169 1.00 88.44 181 TYR A N 1
ATOM 1417 C CA . TYR A 1 181 ? 3.314 -9.307 -1.049 1.00 88.44 181 TYR A CA 1
ATOM 1418 C C . TYR A 1 181 ? 2.954 -7.925 -0.505 1.00 88.44 181 TYR A C 1
ATOM 1420 O O . TYR A 1 181 ? 1.816 -7.684 -0.096 1.00 88.44 181 TYR A O 1
ATOM 1428 N N . LEU A 1 182 ? 3.920 -7.013 -0.526 1.00 86.50 182 LEU A N 1
ATOM 1429 C CA . LEU A 1 182 ? 3.749 -5.599 -0.212 1.00 86.50 182 LEU A CA 1
ATOM 1430 C C . LEU A 1 182 ? 3.635 -4.786 -1.492 1.00 86.50 182 LEU A C 1
ATOM 1432 O O . LEU A 1 182 ? 4.377 -5.031 -2.438 1.00 86.50 182 LEU A O 1
ATOM 1436 N N . SER A 1 183 ? 2.790 -3.762 -1.484 1.00 83.50 183 SER A N 1
ATOM 1437 C CA . SER A 1 183 ? 2.939 -2.642 -2.405 1.00 83.50 183 SER A CA 1
ATOM 1438 C C . SER A 1 183 ? 3.780 -1.566 -1.737 1.00 83.50 183 SER A C 1
ATOM 1440 O O . SER A 1 183 ? 3.328 -0.916 -0.789 1.00 83.50 183 SER A O 1
ATOM 1442 N N . ASP A 1 184 ? 4.986 -1.352 -2.251 1.00 77.06 184 ASP A N 1
ATOM 1443 C CA . ASP A 1 184 ? 5.907 -0.382 -1.672 1.00 77.06 184 ASP A CA 1
ATOM 1444 C C . ASP A 1 184 ? 5.427 1.063 -1.828 1.00 77.06 184 ASP A C 1
ATOM 1446 O O . ASP A 1 184 ? 4.695 1.433 -2.753 1.00 77.06 184 ASP A O 1
ATOM 1450 N N . LEU A 1 185 ? 5.881 1.909 -0.901 1.00 78.56 185 LEU A N 1
ATOM 1451 C CA . LEU A 1 185 ? 5.653 3.343 -0.987 1.00 78.56 185 LEU A CA 1
ATOM 1452 C C . LEU A 1 185 ? 6.480 3.936 -2.129 1.00 78.56 185 LEU A C 1
ATOM 1454 O O . LEU A 1 185 ? 7.693 3.756 -2.207 1.00 78.56 185 LEU A O 1
ATOM 1458 N N . THR A 1 186 ? 5.826 4.723 -2.978 1.00 76.06 186 THR A N 1
ATOM 1459 C CA . THR A 1 186 ? 6.496 5.508 -4.017 1.00 76.06 186 THR A CA 1
ATOM 1460 C C . THR A 1 186 ? 6.747 6.934 -3.545 1.00 76.06 186 THR A C 1
ATOM 1462 O O . THR A 1 186 ? 5.958 7.527 -2.806 1.00 76.06 186 THR A O 1
ATOM 1465 N N . GLN A 1 187 ? 7.822 7.537 -4.046 1.00 74.81 187 GLN A N 1
ATOM 1466 C CA . GLN A 1 187 ? 8.014 8.972 -3.908 1.00 74.81 187 GLN A CA 1
ATOM 1467 C C . GLN A 1 187 ? 6.949 9.725 -4.718 1.00 74.81 187 GLN A C 1
ATOM 1469 O O . GLN A 1 187 ? 6.692 9.406 -5.881 1.00 74.81 187 GLN A O 1
ATOM 1474 N N . VAL A 1 188 ? 6.365 10.751 -4.099 1.00 74.06 188 VAL A N 1
ATOM 1475 C CA . VAL A 1 188 ? 5.430 11.693 -4.724 1.00 74.06 188 VAL A CA 1
ATOM 1476 C C . VAL A 1 188 ? 5.881 13.104 -4.384 1.00 74.06 188 VAL A C 1
ATOM 1478 O O . VAL A 1 188 ? 6.283 13.375 -3.251 1.00 74.06 188 VAL A O 1
ATOM 1481 N N . ILE A 1 189 ? 5.806 14.014 -5.355 1.00 71.50 189 ILE A N 1
ATOM 1482 C CA . ILE A 1 189 ? 6.063 15.441 -5.132 1.00 71.50 189 ILE A CA 1
ATOM 1483 C C . ILE A 1 189 ? 4.731 16.189 -5.244 1.00 71.50 189 ILE A C 1
ATOM 1485 O O . ILE A 1 189 ? 4.300 16.510 -6.358 1.00 71.50 189 ILE A O 1
ATOM 1489 N N . PRO A 1 190 ? 4.043 16.435 -4.116 1.00 71.62 190 PRO A N 1
ATOM 1490 C CA . PRO A 1 190 ? 2.856 17.273 -4.097 1.00 71.62 190 PRO A CA 1
ATOM 1491 C C . PRO A 1 190 ? 3.252 18.752 -4.163 1.00 71.62 190 PRO A C 1
ATOM 1493 O O . PRO A 1 190 ? 4.155 19.205 -3.459 1.00 71.62 190 PRO A O 1
ATOM 1496 N N . ASN A 1 191 ? 2.550 19.519 -4.991 1.00 68.25 191 ASN A N 1
ATOM 1497 C CA . ASN A 1 191 ? 2.574 20.976 -4.931 1.00 68.25 191 ASN A CA 1
ATOM 1498 C C . ASN A 1 191 ? 1.458 21.472 -3.995 1.00 68.25 191 ASN A C 1
ATOM 1500 O O . ASN A 1 191 ? 0.485 20.763 -3.768 1.00 68.25 191 ASN A O 1
ATOM 1504 N N . ASP A 1 192 ? 1.569 22.685 -3.459 1.00 65.00 192 ASP A N 1
ATOM 1505 C CA . ASP A 1 192 ? 0.518 23.305 -2.626 1.00 65.00 192 ASP A CA 1
ATOM 1506 C C . ASP A 1 192 ? 0.284 22.658 -1.234 1.00 65.00 192 ASP A C 1
ATOM 1508 O O . ASP A 1 192 ? -0.730 22.925 -0.580 1.00 65.00 192 ASP A O 1
ATOM 1512 N N . LEU A 1 193 ? 1.242 21.861 -0.737 1.00 64.38 193 LEU A N 1
ATOM 1513 C CA . LEU A 1 193 ? 1.357 21.528 0.690 1.00 64.38 193 LEU A CA 1
ATOM 1514 C C . LEU A 1 193 ? 2.255 22.543 1.393 1.00 64.38 193 LEU A C 1
ATOM 1516 O O . LEU A 1 193 ? 3.395 22.763 0.985 1.00 64.38 193 LEU A O 1
ATOM 1520 N N . ALA A 1 194 ? 1.759 23.126 2.481 1.00 59.62 194 ALA A N 1
ATOM 1521 C CA . ALA A 1 194 ? 2.544 24.001 3.341 1.00 59.62 194 ALA A CA 1
ATOM 1522 C C . ALA A 1 194 ? 2.778 23.326 4.697 1.00 59.62 194 ALA A C 1
ATOM 1524 O O . ALA A 1 194 ? 1.909 22.641 5.235 1.00 59.62 194 ALA A O 1
ATOM 1525 N N . THR A 1 195 ? 3.966 23.512 5.265 1.00 55.22 195 THR A N 1
ATOM 1526 C CA . THR A 1 195 ? 4.236 23.167 6.665 1.00 55.22 195 THR A CA 1
ATOM 1527 C C . THR A 1 195 ? 3.647 24.252 7.558 1.00 55.22 195 THR A C 1
ATOM 1529 O O . THR A 1 195 ? 4.127 25.389 7.499 1.00 55.22 195 THR A O 1
ATOM 1532 N N . GLN A 1 196 ? 2.659 23.936 8.401 1.00 57.09 196 GLN A N 1
ATOM 1533 C CA . GLN A 1 196 ? 2.289 24.845 9.485 1.00 57.09 196 GLN A CA 1
ATOM 1534 C C . GLN A 1 196 ? 1.560 24.149 10.645 1.00 57.09 196 GLN A C 1
ATOM 1536 O O . GLN A 1 196 ? 0.428 23.719 10.500 1.00 57.09 196 GLN A O 1
ATOM 1541 N N . ASN A 1 197 ? 2.202 24.143 11.816 1.00 49.12 197 ASN A N 1
ATOM 1542 C CA . ASN A 1 197 ? 1.622 24.394 13.142 1.00 49.12 197 ASN A CA 1
ATOM 1543 C C . ASN A 1 197 ? 2.795 24.519 14.131 1.00 49.12 197 ASN A C 1
ATOM 1545 O O . ASN A 1 197 ? 3.605 23.604 14.249 1.00 49.12 197 ASN A O 1
ATOM 1549 N N . ASN A 1 198 ? 2.914 25.629 14.864 1.00 51.62 198 ASN A N 1
ATOM 1550 C CA . ASN A 1 198 ? 4.013 25.802 15.832 1.00 51.62 198 ASN A CA 1
ATOM 1551 C C . ASN A 1 198 ? 3.846 24.933 17.094 1.00 51.62 198 ASN A C 1
ATOM 1553 O O . ASN A 1 198 ? 4.795 24.792 17.862 1.00 51.62 198 ASN A O 1
ATOM 1557 N N . ASN A 1 199 ? 2.652 24.371 17.314 1.00 55.09 199 ASN A N 1
ATOM 1558 C CA . ASN A 1 199 ? 2.314 23.602 18.514 1.00 55.09 199 ASN A CA 1
ATOM 1559 C C . ASN A 1 199 ? 2.268 22.084 18.278 1.00 55.09 199 ASN A C 1
ATOM 1561 O O . ASN A 1 199 ? 2.241 21.324 19.242 1.00 55.09 199 ASN A O 1
ATOM 1565 N N . GLU A 1 200 ? 2.263 21.639 17.020 1.00 54.84 200 GLU A N 1
ATOM 1566 C CA . GLU A 1 200 ? 2.214 20.225 16.645 1.00 54.84 200 GLU A CA 1
ATOM 1567 C C . GLU A 1 200 ? 3.362 19.950 15.680 1.00 54.84 200 GLU A C 1
ATOM 1569 O O . GLU A 1 200 ? 3.276 20.201 14.476 1.00 54.84 200 GLU A O 1
ATOM 1574 N N . VAL A 1 201 ? 4.472 19.482 16.255 1.00 47.25 201 VAL A N 1
ATOM 1575 C CA . VAL A 1 201 ? 5.669 19.081 15.515 1.00 47.25 201 VAL A CA 1
ATOM 1576 C C . VAL A 1 201 ? 5.222 18.050 14.472 1.00 47.25 201 VAL A C 1
ATOM 1578 O O . VAL A 1 201 ? 4.648 17.034 14.852 1.00 47.25 201 VAL A O 1
ATOM 1581 N N . TRP A 1 202 ? 5.460 18.324 13.184 1.00 51.91 202 TRP A N 1
ATOM 1582 C CA . TRP A 1 202 ? 5.148 17.451 12.030 1.00 51.91 202 TRP A CA 1
ATOM 1583 C C . TRP A 1 202 ? 3.730 17.502 11.433 1.00 51.91 202 TRP A C 1
ATOM 1585 O O . TRP A 1 202 ? 3.340 16.571 10.731 1.00 51.91 202 TRP A O 1
ATOM 1595 N N . THR A 1 203 ? 2.966 18.578 11.636 1.00 55.19 203 THR A N 1
ATOM 1596 C CA . THR A 1 203 ? 1.685 18.757 10.922 1.00 55.19 203 THR A CA 1
ATOM 1597 C C . THR A 1 203 ? 1.835 19.584 9.643 1.00 55.19 203 THR A C 1
ATOM 1599 O O . THR A 1 203 ? 2.529 20.606 9.596 1.00 55.19 203 THR A O 1
ATOM 1602 N N . HIS A 1 204 ? 1.191 19.107 8.578 1.00 61.81 204 HIS A N 1
ATOM 1603 C CA . HIS A 1 204 ? 1.063 19.819 7.306 1.00 61.81 204 HIS A CA 1
ATOM 1604 C C . HIS A 1 204 ? -0.319 20.476 7.213 1.00 61.81 204 HIS A C 1
ATOM 1606 O O . HIS A 1 204 ? -1.243 20.077 7.910 1.00 61.81 204 HIS A O 1
ATOM 1612 N N . GLU A 1 205 ? -0.491 21.467 6.344 1.00 61.34 205 GLU A N 1
ATOM 1613 C CA . GLU A 1 205 ? -1.815 21.973 5.978 1.00 61.34 205 GLU A CA 1
ATOM 1614 C C . GLU A 1 205 ? -2.021 21.912 4.464 1.00 61.34 205 GLU A C 1
ATOM 1616 O O . GLU A 1 205 ? -1.096 22.058 3.658 1.00 61.34 205 GLU A O 1
ATOM 1621 N N . LEU A 1 206 ? -3.281 21.710 4.081 1.00 62.53 206 LEU A N 1
ATOM 1622 C CA . LEU A 1 206 ? -3.734 21.750 2.698 1.00 62.53 206 LEU A CA 1
ATOM 1623 C C . LEU A 1 206 ? -4.125 23.187 2.345 1.00 62.53 206 LEU A C 1
ATOM 1625 O O . LEU A 1 206 ? -5.269 23.587 2.599 1.00 62.53 206 LEU A O 1
ATOM 1629 N N . ALA A 1 207 ? -3.206 23.937 1.721 1.00 57.19 207 ALA A N 1
ATOM 1630 C CA . ALA A 1 207 ? -3.439 25.325 1.294 1.00 57.19 207 ALA A CA 1
ATOM 1631 C C . ALA A 1 207 ? -4.677 25.453 0.384 1.00 57.19 207 ALA A C 1
ATOM 1633 O O . ALA A 1 207 ? -5.385 26.458 0.384 1.00 57.19 207 ALA A O 1
ATOM 1634 N N . SER A 1 208 ? -4.965 24.387 -0.359 1.00 63.09 208 SER A N 1
ATOM 1635 C CA . SER A 1 208 ? -6.046 24.254 -1.324 1.00 63.09 208 SER A CA 1
ATOM 1636 C C . SER A 1 208 ? -6.730 22.890 -1.147 1.00 63.09 208 SER A C 1
ATOM 1638 O O . SER A 1 208 ? -6.209 22.000 -0.481 1.00 63.09 208 SER A O 1
ATOM 1640 N N . GLY A 1 209 ? -7.964 22.727 -1.630 1.00 67.06 209 GLY A N 1
ATOM 1641 C CA . GLY A 1 209 ? -8.606 21.406 -1.719 1.00 67.06 209 GLY A CA 1
ATOM 1642 C C . GLY A 1 209 ? -8.182 20.596 -2.932 1.00 67.06 209 GLY A C 1
ATOM 1643 O O . GLY A 1 209 ? -8.448 19.406 -2.968 1.00 67.06 209 GLY A O 1
ATOM 1644 N N . SER A 1 210 ? -7.504 21.221 -3.886 1.00 80.31 210 SER A N 1
ATOM 1645 C CA . SER A 1 210 ? -6.978 20.592 -5.090 1.00 80.31 210 SER A CA 1
ATOM 1646 C C . SER A 1 210 ? -5.460 20.716 -5.089 1.00 80.31 210 SER A C 1
ATOM 1648 O O . SER A 1 210 ? -4.925 21.786 -4.798 1.00 80.31 210 SER A O 1
ATOM 1650 N N . VAL A 1 211 ? -4.777 19.627 -5.408 1.00 79.81 211 VAL A N 1
ATOM 1651 C CA . VAL A 1 211 ? -3.323 19.495 -5.380 1.00 79.81 211 VAL A CA 1
ATOM 1652 C C . VAL A 1 211 ? -2.862 18.907 -6.704 1.00 79.81 211 VAL A C 1
ATOM 1654 O O . VAL A 1 211 ? -3.538 18.074 -7.310 1.00 79.81 211 VAL A O 1
ATOM 1657 N N . ARG A 1 212 ? -1.691 19.346 -7.155 1.00 81.62 212 ARG A N 1
ATOM 1658 C CA . ARG A 1 212 ? -0.988 18.737 -8.281 1.00 81.62 212 ARG A CA 1
ATOM 1659 C C . ARG A 1 212 ? 0.092 17.813 -7.748 1.00 81.62 212 ARG A C 1
ATOM 1661 O O . ARG A 1 212 ? 0.880 18.236 -6.905 1.00 81.62 212 ARG A O 1
ATOM 1668 N N . MET A 1 213 ? 0.145 16.588 -8.249 1.00 80.62 213 MET A N 1
ATOM 1669 C CA . MET A 1 213 ? 1.109 15.587 -7.798 1.00 80.62 213 MET A CA 1
ATOM 1670 C C . MET A 1 213 ? 1.920 15.062 -8.971 1.00 80.62 213 MET A C 1
ATOM 1672 O O . MET A 1 213 ? 1.359 14.772 -10.027 1.00 80.62 213 MET A O 1
ATOM 1676 N N . ALA A 1 214 ? 3.234 14.958 -8.778 1.00 77.25 214 ALA A N 1
ATOM 1677 C CA . ALA A 1 214 ? 4.140 14.331 -9.730 1.00 77.25 214 ALA A CA 1
ATOM 1678 C C . ALA A 1 214 ? 4.574 12.944 -9.235 1.00 77.25 214 ALA A C 1
ATOM 1680 O O . ALA A 1 214 ? 4.966 12.792 -8.075 1.00 77.25 214 ALA A O 1
ATOM 1681 N N . PHE A 1 215 ? 4.532 11.971 -10.144 1.00 79.00 215 PHE A N 1
ATOM 1682 C CA . PHE A 1 215 ? 4.855 10.562 -9.936 1.00 79.00 215 PHE A CA 1
ATOM 1683 C C . PHE A 1 215 ? 5.940 10.093 -10.902 1.00 79.00 215 PHE A C 1
ATOM 1685 O O . PHE A 1 215 ? 6.194 10.715 -11.945 1.00 79.00 215 PHE A O 1
ATOM 1692 N N . TYR A 1 216 ? 6.532 8.940 -10.582 1.00 78.38 216 TYR A N 1
ATOM 1693 C CA . TYR A 1 216 ? 7.291 8.187 -11.568 1.00 78.38 216 TYR A CA 1
ATOM 1694 C C . TYR A 1 216 ? 6.427 7.876 -12.803 1.00 78.38 216 TYR A C 1
ATOM 1696 O O . TYR A 1 216 ? 5.222 7.649 -12.692 1.00 78.38 216 TYR A O 1
ATOM 1704 N N . PRO A 1 217 ? 7.043 7.863 -13.992 1.00 78.00 217 PRO A N 1
ATOM 1705 C CA . PRO A 1 217 ? 6.350 7.751 -15.276 1.00 78.00 217 PRO A CA 1
ATOM 1706 C C . PRO A 1 217 ? 5.638 6.413 -15.481 1.00 78.00 217 PRO A C 1
ATOM 1708 O O . PRO A 1 217 ? 4.716 6.340 -16.280 1.00 78.00 217 PRO A O 1
ATOM 1711 N N . PHE A 1 218 ? 6.071 5.361 -14.787 1.00 82.56 218 PHE A N 1
ATOM 1712 C CA . PHE A 1 218 ? 5.550 4.011 -14.967 1.00 82.56 218 PHE A CA 1
ATOM 1713 C C . PHE A 1 218 ? 4.174 3.790 -14.331 1.00 82.56 218 PHE A C 1
ATOM 1715 O O . PHE A 1 218 ? 3.546 2.783 -14.631 1.00 82.56 218 PHE A O 1
ATOM 1722 N N . TRP A 1 219 ? 3.697 4.707 -13.481 1.00 79.94 219 TRP A N 1
ATOM 1723 C CA . TRP A 1 219 ? 2.383 4.597 -12.852 1.00 79.94 219 TRP A CA 1
ATOM 1724 C C . TRP A 1 219 ? 1.252 4.818 -13.858 1.00 79.94 219 TRP A C 1
ATOM 1726 O O . TRP A 1 219 ? 1.193 5.847 -14.532 1.00 79.94 219 TRP A O 1
ATOM 1736 N N . ASP A 1 220 ? 0.275 3.923 -13.884 1.00 77.25 220 ASP A N 1
ATOM 1737 C CA . ASP A 1 220 ? -0.936 4.046 -14.694 1.00 77.25 220 ASP A CA 1
ATOM 1738 C C . ASP A 1 220 ? -2.076 4.688 -13.894 1.00 77.25 220 ASP A C 1
ATOM 1740 O O . ASP A 1 220 ? -3.071 4.056 -13.578 1.00 77.25 220 ASP A O 1
ATOM 1744 N N . LEU A 1 221 ? -1.913 5.960 -13.529 1.00 76.44 221 LEU A N 1
ATOM 1745 C CA . LEU A 1 221 ? -2.932 6.708 -12.784 1.00 76.44 221 LEU A CA 1
ATOM 1746 C C . LEU A 1 221 ? -4.095 7.164 -13.673 1.00 76.44 221 LEU A C 1
ATOM 1748 O O . LEU A 1 221 ? -3.871 7.677 -14.779 1.00 76.44 221 LEU A O 1
ATOM 1752 N N . THR A 1 222 ? -5.311 7.046 -13.150 1.00 73.25 222 THR A N 1
ATOM 1753 C CA . THR A 1 222 ? -6.577 7.377 -13.806 1.00 73.25 222 THR A CA 1
ATOM 1754 C C . THR A 1 222 ? -7.545 8.099 -12.864 1.00 73.25 222 THR A C 1
ATOM 1756 O O . THR A 1 222 ? -7.318 8.222 -11.660 1.00 73.25 222 THR A O 1
ATOM 1759 N N . ARG A 1 223 ? -8.635 8.640 -13.420 1.00 75.75 223 ARG A N 1
ATOM 1760 C CA . ARG A 1 223 ? -9.700 9.272 -12.636 1.00 75.75 223 ARG A CA 1
ATOM 1761 C C . ARG A 1 223 ? -10.323 8.266 -11.667 1.00 75.75 223 ARG A C 1
ATOM 1763 O O . ARG A 1 223 ? -10.703 7.180 -12.082 1.00 75.75 223 ARG A O 1
ATOM 1770 N N . GLY A 1 224 ? -10.508 8.684 -10.419 1.00 74.62 224 GLY A N 1
ATOM 1771 C CA . GLY A 1 224 ? -11.064 7.850 -9.354 1.00 74.62 224 GLY A CA 1
ATOM 1772 C C . GLY A 1 224 ? -10.000 7.178 -8.488 1.00 74.62 224 GLY A C 1
ATOM 1773 O O . GLY A 1 224 ? -10.314 6.815 -7.356 1.00 74.62 224 GLY A O 1
ATOM 1774 N N . ASP A 1 225 ? -8.749 7.095 -8.956 1.00 77.25 225 ASP A N 1
ATOM 1775 C CA . ASP A 1 225 ? -7.653 6.560 -8.150 1.00 77.25 225 ASP A CA 1
ATOM 1776 C C . ASP A 1 225 ? -7.410 7.424 -6.913 1.00 77.25 225 ASP A C 1
ATOM 1778 O O . ASP A 1 225 ? -7.541 8.656 -6.938 1.00 77.25 225 ASP A O 1
ATOM 1782 N N . ILE A 1 226 ? -7.025 6.754 -5.830 1.00 80.62 226 ILE A N 1
ATOM 1783 C CA . ILE A 1 226 ? -6.804 7.362 -4.526 1.00 80.62 226 ILE A CA 1
ATOM 1784 C C . ILE A 1 226 ? -5.314 7.340 -4.202 1.00 80.62 226 ILE A C 1
ATOM 1786 O O . ILE A 1 226 ? -4.649 6.312 -4.302 1.00 80.62 226 ILE A O 1
ATOM 1790 N N . ILE A 1 227 ? -4.797 8.489 -3.780 1.00 79.88 227 ILE A N 1
ATOM 1791 C CA . ILE A 1 227 ? -3.412 8.682 -3.359 1.00 79.88 227 ILE A CA 1
ATOM 1792 C C . ILE A 1 227 ? -3.418 9.090 -1.894 1.00 79.88 227 ILE A C 1
ATOM 1794 O O . ILE A 1 227 ? -4.014 10.111 -1.552 1.00 79.88 227 ILE A O 1
ATOM 1798 N N . THR A 1 228 ? -2.693 8.364 -1.049 1.00 83.38 228 THR A N 1
ATOM 1799 C CA . THR A 1 228 ? -2.500 8.743 0.354 1.00 83.38 228 THR A CA 1
ATOM 1800 C C . THR A 1 228 ? -1.040 9.055 0.636 1.00 83.38 228 THR A C 1
ATOM 1802 O O . THR A 1 228 ? -0.133 8.323 0.241 1.00 83.38 228 THR A O 1
ATOM 1805 N N . LEU A 1 229 ? -0.791 10.182 1.303 1.00 80.31 229 LEU A N 1
ATOM 1806 C CA . LEU A 1 229 ? 0.568 10.623 1.603 1.00 80.31 229 LEU A CA 1
ATOM 1807 C C . LEU A 1 229 ? 1.057 10.000 2.909 1.00 80.31 229 LEU A C 1
ATOM 1809 O O . LEU A 1 229 ? 0.883 10.561 3.989 1.00 80.31 229 LEU A O 1
ATOM 1813 N N . ALA A 1 230 ? 1.741 8.864 2.787 1.00 78.44 230 ALA A N 1
ATOM 1814 C CA . ALA A 1 230 ? 2.234 8.084 3.918 1.00 78.44 230 ALA A CA 1
ATOM 1815 C C . ALA A 1 230 ? 3.208 8.839 4.851 1.00 78.44 230 ALA A C 1
ATOM 1817 O O . ALA A 1 230 ? 3.349 8.482 6.021 1.00 78.44 230 ALA A O 1
ATOM 1818 N N . GLY A 1 231 ? 3.879 9.874 4.333 1.00 72.31 231 GLY A N 1
ATOM 1819 C CA . GLY A 1 231 ? 4.825 10.725 5.061 1.00 72.31 231 GLY A CA 1
ATOM 1820 C C . GLY A 1 231 ? 4.228 12.026 5.607 1.00 72.31 231 GLY A C 1
ATOM 1821 O O . GLY A 1 231 ? 4.978 12.937 5.945 1.00 72.31 231 GLY A O 1
ATOM 1822 N N . SER A 1 232 ? 2.903 12.173 5.646 1.00 75.25 232 SER A N 1
ATOM 1823 C CA . SER A 1 232 ? 2.242 13.372 6.169 1.00 75.25 232 SER A CA 1
ATOM 1824 C C . SER A 1 232 ? 1.153 13.003 7.165 1.00 75.25 232 SER A C 1
ATOM 1826 O O . SER A 1 232 ? 0.433 12.027 6.984 1.00 75.25 232 SER A O 1
ATOM 1828 N N . VAL A 1 233 ? 1.019 13.818 8.210 1.00 78.00 233 VAL A N 1
ATOM 1829 C CA . VAL A 1 233 ? 0.043 13.620 9.281 1.00 78.00 233 VAL A CA 1
ATOM 1830 C C . VAL A 1 233 ? -0.809 14.870 9.439 1.00 78.00 233 VAL A C 1
ATOM 1832 O O . VAL A 1 233 ? -0.282 15.975 9.588 1.00 78.00 233 VAL A O 1
ATOM 1835 N N . LEU A 1 234 ? -2.125 14.670 9.450 1.00 80.25 234 LEU A N 1
ATOM 1836 C CA . LEU A 1 234 ? -3.137 15.666 9.780 1.00 80.25 234 LEU A CA 1
ATOM 1837 C C . LEU A 1 234 ? -3.969 15.186 10.973 1.00 80.25 234 LEU A C 1
ATOM 1839 O O . LEU A 1 234 ? -4.114 13.987 11.205 1.00 80.25 234 LEU A O 1
ATOM 1843 N N . TYR A 1 235 ? -4.565 16.124 11.707 1.00 85.50 235 TYR A N 1
ATOM 1844 C CA . TYR A 1 235 ? -5.509 15.814 12.780 1.00 85.50 235 TYR A CA 1
ATOM 1845 C C . TYR A 1 235 ? -6.885 16.377 12.468 1.00 85.50 235 TYR A C 1
ATOM 1847 O O . TYR A 1 235 ? -7.022 17.469 11.913 1.00 85.50 235 TYR A O 1
ATOM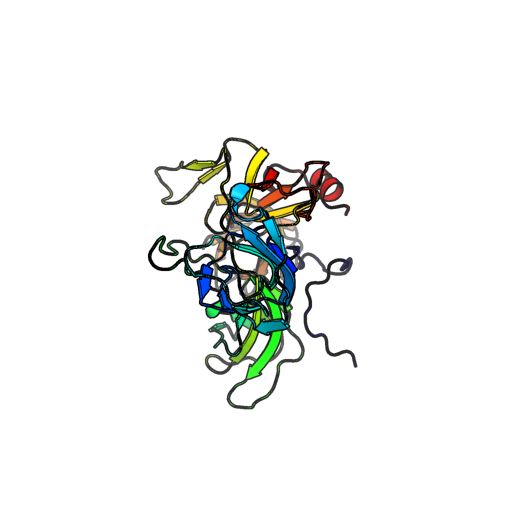 1855 N N . LYS A 1 236 ? -7.918 15.639 12.867 1.00 86.88 236 LYS A N 1
ATOM 1856 C CA . LYS A 1 236 ? -9.310 16.047 12.698 1.00 86.88 236 LYS A CA 1
ATOM 1857 C C . LYS A 1 236 ? -10.106 15.772 13.958 1.00 86.88 236 LYS A C 1
ATOM 1859 O O . LYS A 1 236 ? -9.870 14.783 14.645 1.00 86.88 236 LYS A O 1
ATOM 1864 N N . ASN A 1 237 ? -11.060 16.659 14.235 1.00 90.12 237 ASN A N 1
ATOM 1865 C CA . ASN A 1 237 ? -12.154 16.384 15.155 1.00 90.12 237 ASN A CA 1
ATOM 1866 C C . ASN A 1 237 ? -13.374 15.981 14.326 1.00 90.12 237 ASN A C 1
ATOM 1868 O O . ASN A 1 237 ? -13.793 16.736 13.447 1.00 90.12 237 ASN A O 1
ATOM 1872 N N . GLU A 1 238 ? -13.941 14.818 14.609 1.00 91.38 238 GLU A N 1
ATOM 1873 C CA . GLU A 1 238 ? -15.157 14.332 13.967 1.00 91.38 238 GLU A CA 1
ATOM 1874 C C . GLU A 1 238 ? -16.240 14.086 15.013 1.00 91.38 238 GLU A C 1
ATOM 1876 O O . GLU A 1 238 ? -15.968 13.623 16.125 1.00 91.38 238 GLU A O 1
ATOM 1881 N N . GLN A 1 239 ? -17.475 14.414 14.639 1.00 93.25 239 GLN A N 1
ATOM 1882 C CA . GLN A 1 239 ? -18.659 14.085 15.413 1.00 93.25 239 GLN A CA 1
ATOM 1883 C C . GLN A 1 239 ? -19.587 13.224 14.575 1.00 93.25 239 GLN A C 1
ATOM 1885 O O . GLN A 1 239 ? -19.949 13.605 13.463 1.00 93.25 239 GLN A O 1
ATOM 1890 N N . PHE A 1 240 ? -19.999 12.086 15.123 1.00 91.81 240 PHE A N 1
ATOM 1891 C CA . PHE A 1 240 ? -20.914 11.175 14.447 1.00 91.81 240 PHE A CA 1
ATOM 1892 C C . PHE A 1 240 ? -21.860 10.495 15.449 1.00 91.81 240 PHE A C 1
ATOM 1894 O O . PHE A 1 240 ? -21.525 10.351 16.630 1.00 91.81 240 PHE A O 1
ATOM 1901 N N . PRO A 1 241 ? -23.066 10.086 15.018 1.00 92.81 241 PRO A N 1
ATOM 1902 C CA . PRO A 1 241 ? -23.973 9.320 15.863 1.00 92.81 241 PRO A CA 1
ATOM 1903 C C . PRO A 1 241 ? -23.486 7.875 16.013 1.00 92.81 241 PRO A C 1
ATOM 1905 O O . PRO A 1 241 ? -23.257 7.180 15.024 1.00 92.81 241 PRO A O 1
ATOM 1908 N N . TYR A 1 242 ? -23.389 7.378 17.246 1.00 92.81 242 TYR A N 1
ATOM 1909 C CA . TYR A 1 242 ? -23.090 5.967 17.480 1.00 92.81 242 TYR A CA 1
ATOM 1910 C C . TYR A 1 242 ? -24.291 5.082 17.130 1.00 92.81 242 TYR A C 1
ATOM 1912 O O . TYR A 1 242 ? -25.353 5.176 17.750 1.00 92.81 242 TYR A O 1
ATOM 1920 N N . LEU A 1 243 ? -24.123 4.177 16.167 1.00 90.94 243 LEU A N 1
ATOM 1921 C CA . LEU A 1 243 ? -25.229 3.372 15.634 1.00 90.94 243 LEU A CA 1
ATOM 1922 C C . LEU A 1 243 ? -25.517 2.081 16.424 1.00 90.94 243 LEU A C 1
ATOM 1924 O O . LEU A 1 243 ? -26.466 1.366 16.097 1.00 90.94 243 LEU A O 1
ATOM 1928 N N . GLY A 1 244 ? -24.767 1.797 17.496 1.00 88.69 244 GLY A N 1
ATOM 1929 C CA . GLY A 1 244 ? -24.900 0.544 18.255 1.00 88.69 244 GLY A CA 1
ATOM 1930 C C . GLY A 1 244 ? -24.110 -0.626 17.666 1.00 88.69 244 GLY A C 1
ATOM 1931 O O . GLY A 1 244 ? -24.433 -1.774 17.948 1.00 88.69 244 GLY A O 1
ATOM 1932 N N . GLN A 1 245 ? -23.123 -0.334 16.822 1.00 87.12 245 GLN A N 1
ATOM 1933 C CA . GLN A 1 245 ? -22.283 -1.316 16.140 1.00 87.12 245 GLN A CA 1
ATOM 1934 C C . GLN A 1 245 ? -20.925 -1.475 16.835 1.00 87.12 245 GLN A C 1
ATOM 1936 O O . GLN A 1 245 ? -20.439 -0.544 17.479 1.00 87.12 245 GLN A O 1
ATOM 1941 N N . GLU A 1 246 ? -20.313 -2.655 16.704 1.00 86.25 246 GLU A N 1
ATOM 1942 C CA . GLU A 1 246 ? -18.978 -2.945 17.254 1.00 86.25 246 GLU A CA 1
ATOM 1943 C C . GLU A 1 246 ? -17.907 -2.028 16.647 1.00 86.25 246 GLU A C 1
ATOM 1945 O O . GLU A 1 246 ? -17.001 -1.582 17.343 1.00 86.25 246 GLU A O 1
ATOM 1950 N N . LEU A 1 247 ? -18.055 -1.693 15.364 1.00 87.75 247 LEU A N 1
ATOM 1951 C CA . LEU A 1 247 ? -17.109 -0.884 14.606 1.00 87.75 247 LEU A CA 1
ATOM 1952 C C . LEU A 1 247 ? -17.758 0.424 14.181 1.00 87.75 247 LEU A C 1
ATOM 1954 O O . LEU A 1 247 ? -18.701 0.426 13.396 1.00 87.75 247 LEU A O 1
ATOM 1958 N N . SER A 1 248 ? -17.266 1.546 14.689 1.00 89.75 248 SER A N 1
ATOM 1959 C CA . SER A 1 248 ? -17.663 2.868 14.192 1.00 89.75 248 SER A CA 1
ATOM 1960 C C . SER A 1 248 ? -16.672 3.337 13.138 1.00 89.75 248 SER A C 1
ATOM 1962 O O . SER A 1 248 ? -15.474 3.352 13.394 1.00 89.75 248 SER A O 1
ATOM 1964 N N . GLU A 1 249 ? -17.173 3.680 11.957 1.00 86.25 249 GLU A N 1
ATOM 1965 C CA . GLU A 1 249 ? -16.363 4.099 10.814 1.00 86.25 249 GLU A CA 1
ATOM 1966 C C . GLU A 1 249 ? -16.000 5.584 10.922 1.00 86.25 249 GLU A C 1
ATOM 1968 O O . GLU A 1 249 ? -16.864 6.410 11.225 1.00 86.25 249 GLU A O 1
ATOM 1973 N N . LEU A 1 250 ? -14.731 5.913 10.679 1.00 88.31 250 LEU A N 1
ATOM 1974 C CA . LEU A 1 250 ? -14.245 7.287 10.572 1.00 88.31 250 LEU A CA 1
ATOM 1975 C C . LEU A 1 250 ? -14.218 7.735 9.110 1.00 88.31 250 LEU A C 1
ATOM 1977 O O . LEU A 1 250 ? -14.095 6.914 8.202 1.00 88.31 250 LEU A O 1
ATOM 1981 N N . TRP A 1 251 ? -14.332 9.045 8.880 1.00 85.19 251 TRP A N 1
ATOM 1982 C CA . TRP A 1 251 ? -14.408 9.589 7.523 1.00 85.19 251 TRP A CA 1
ATOM 1983 C C . TRP A 1 251 ? -13.113 9.457 6.715 1.00 85.19 251 TRP A C 1
ATOM 1985 O O . TRP A 1 251 ? -13.165 9.222 5.507 1.00 85.19 251 TRP A O 1
ATOM 1995 N N . GLU A 1 252 ? -11.963 9.687 7.350 1.00 86.00 252 GLU A N 1
ATOM 1996 C CA . GLU A 1 252 ? -10.673 9.664 6.654 1.00 86.00 252 GLU A CA 1
ATOM 1997 C C . GLU A 1 252 ? -10.212 8.220 6.413 1.00 86.00 252 GLU A C 1
ATOM 1999 O O . GLU A 1 252 ? -10.514 7.318 7.197 1.00 86.00 252 GLU A O 1
ATOM 2004 N N . MET A 1 253 ? -9.482 7.995 5.319 1.00 77.75 253 MET A N 1
ATOM 2005 C CA . MET A 1 253 ? -9.147 6.640 4.872 1.00 77.75 253 MET A CA 1
ATOM 2006 C C . MET A 1 253 ? -8.050 5.996 5.719 1.00 77.75 253 MET A C 1
ATOM 2008 O O . MET A 1 253 ? -8.251 4.927 6.287 1.00 77.75 253 MET A O 1
ATOM 2012 N N . GLU A 1 254 ? -6.895 6.651 5.843 1.00 80.38 254 GLU A N 1
ATOM 2013 C CA . GLU A 1 254 ? -5.755 6.113 6.585 1.00 80.38 254 GLU A CA 1
ATOM 2014 C C . GLU A 1 254 ? -5.642 6.769 7.965 1.00 80.38 254 GLU A C 1
ATOM 2016 O O . GLU A 1 254 ? -4.851 7.685 8.195 1.00 80.38 254 GLU A O 1
ATOM 2021 N N . VAL A 1 255 ? -6.471 6.303 8.899 1.00 84.38 255 VAL A N 1
ATOM 2022 C CA . VAL A 1 255 ? -6.376 6.677 10.316 1.00 84.38 255 VAL A CA 1
ATOM 2023 C C . VAL A 1 255 ? -5.287 5.840 10.975 1.00 84.38 255 VAL A C 1
ATOM 2025 O O . VAL A 1 255 ? -5.281 4.619 10.839 1.00 84.38 255 VAL A O 1
ATOM 2028 N N . PHE A 1 256 ? -4.377 6.490 11.699 1.00 81.06 256 PHE A N 1
ATOM 2029 C CA . PHE A 1 256 ? -3.247 5.813 12.347 1.00 81.06 256 PHE A CA 1
ATOM 2030 C C . PHE A 1 256 ? -3.143 6.107 13.850 1.00 81.06 256 PHE A C 1
ATOM 2032 O O . PHE A 1 256 ? -2.397 5.426 14.549 1.00 81.06 256 PHE A O 1
ATOM 2039 N N . ASP A 1 257 ? -3.876 7.103 14.357 1.00 86.31 257 ASP A N 1
ATOM 2040 C CA . ASP A 1 257 ? -3.866 7.458 15.776 1.00 86.31 257 ASP A CA 1
ATOM 2041 C C . ASP A 1 257 ? -5.252 7.893 16.259 1.00 86.31 257 ASP A C 1
ATOM 2043 O O . ASP A 1 257 ? -6.007 8.539 15.530 1.00 86.31 257 ASP A O 1
ATOM 2047 N N . LEU A 1 258 ? -5.572 7.574 17.511 1.00 90.00 258 LEU A N 1
ATOM 2048 C CA . LEU A 1 258 ? -6.785 8.001 18.201 1.00 90.00 258 LEU A CA 1
ATOM 2049 C C . LEU A 1 258 ? -6.397 8.734 19.479 1.00 90.00 258 LEU A C 1
ATOM 2051 O O . LEU A 1 258 ? -5.521 8.298 20.225 1.00 90.00 258 LEU A O 1
ATOM 2055 N N . ASN A 1 259 ? -7.128 9.800 19.804 1.00 90.94 259 ASN A N 1
ATOM 2056 C CA . ASN A 1 259 ? -7.015 10.409 21.123 1.00 90.94 259 ASN A CA 1
ATOM 2057 C C . ASN A 1 259 ? -7.210 9.365 22.228 1.00 90.94 259 ASN A C 1
ATOM 2059 O O . ASN A 1 259 ? -8.045 8.479 22.109 1.00 90.94 259 ASN A O 1
ATOM 2063 N N . SER A 1 260 ? -6.525 9.542 23.358 1.00 92.81 260 SER A N 1
ATOM 2064 C CA . SER A 1 260 ? -6.638 8.640 24.512 1.00 92.81 260 SER A CA 1
ATOM 2065 C C . SER A 1 260 ? -8.020 8.639 25.176 1.00 92.81 260 SER A C 1
ATOM 2067 O O . SER A 1 260 ? -8.354 7.705 25.909 1.00 92.81 260 SER A O 1
ATOM 2069 N N . VAL A 1 261 ? -8.824 9.683 24.940 1.00 95.31 261 VAL A N 1
ATOM 2070 C CA . VAL A 1 261 ? -10.169 9.844 25.499 1.00 95.31 261 VAL A CA 1
ATOM 2071 C C . VAL A 1 261 ? -11.152 10.297 24.423 1.00 95.31 261 VAL A C 1
ATOM 2073 O O . VAL A 1 261 ? -10.938 11.317 23.765 1.00 95.31 261 VAL A O 1
ATOM 2076 N N . ILE A 1 262 ? -12.270 9.578 24.325 1.00 94.75 262 ILE A N 1
ATOM 2077 C CA . ILE A 1 262 ? -13.449 9.941 23.531 1.00 94.75 262 ILE A CA 1
ATOM 2078 C C . ILE A 1 262 ? -14.578 10.369 24.477 1.00 94.75 262 ILE A C 1
ATOM 2080 O O . ILE A 1 262 ? -14.731 9.814 25.569 1.00 94.75 262 ILE A O 1
ATOM 2084 N N . LEU A 1 263 ? -15.366 11.364 24.061 1.00 94.31 263 LEU A N 1
ATOM 2085 C CA . LEU A 1 263 ? -16.521 11.881 24.802 1.00 94.31 263 LEU A CA 1
ATOM 2086 C C . LEU A 1 263 ? -17.812 11.640 24.018 1.00 94.31 263 LEU A C 1
ATOM 2088 O O . LEU A 1 263 ? -17.845 11.860 22.806 1.00 94.31 263 LEU A O 1
ATOM 2092 N N . ASP A 1 264 ? -18.881 11.247 24.710 1.00 95.38 264 ASP A N 1
ATOM 2093 C CA . ASP A 1 264 ? -20.234 11.270 24.146 1.00 95.38 264 ASP A CA 1
ATOM 2094 C C . ASP A 1 264 ? -20.994 12.562 24.503 1.00 95.38 264 ASP A C 1
ATOM 2096 O O . ASP A 1 264 ? -20.582 13.358 25.353 1.00 95.38 264 ASP A O 1
ATOM 2100 N N . SER A 1 265 ? -22.156 12.754 23.880 1.00 94.19 265 SER A N 1
ATOM 2101 C CA . SER A 1 265 ? -23.054 13.890 24.114 1.00 94.19 265 SER A CA 1
ATOM 2102 C C . SER A 1 265 ? -23.596 13.987 25.545 1.00 94.19 265 SER A C 1
ATOM 2104 O O . SER A 1 265 ? -24.155 15.019 25.906 1.00 94.19 265 SER A O 1
ATOM 2106 N N . ASN A 1 266 ? -23.454 12.937 26.360 1.00 91.69 266 ASN A N 1
ATOM 2107 C CA . ASN A 1 266 ? -23.840 12.920 27.773 1.00 91.69 266 ASN A CA 1
ATOM 2108 C C . ASN A 1 266 ? -22.655 13.234 28.705 1.00 91.69 266 ASN A C 1
ATOM 2110 O O . ASN A 1 266 ? -22.811 13.200 29.926 1.00 91.69 266 ASN A O 1
ATOM 2114 N N . GLY A 1 267 ? -21.468 13.505 28.153 1.00 91.69 267 GLY A N 1
ATOM 2115 C CA . GLY A 1 267 ? -20.241 13.750 28.907 1.00 91.69 267 GLY A CA 1
ATOM 2116 C C . GLY A 1 267 ? -19.574 12.484 29.450 1.00 91.69 267 GLY A C 1
ATOM 2117 O O . GLY A 1 267 ? -18.650 12.590 30.262 1.00 91.69 267 GLY A O 1
ATOM 2118 N N . LYS A 1 268 ? -20.010 11.288 29.028 1.00 95.81 268 LYS A N 1
ATOM 2119 C CA . LYS A 1 268 ? -19.348 10.034 29.397 1.00 95.81 268 LYS A CA 1
ATOM 2120 C C . LYS A 1 268 ? -18.023 9.918 28.642 1.00 95.81 268 LYS A C 1
ATOM 2122 O O . LYS A 1 268 ? -17.946 10.206 27.449 1.00 95.81 268 LYS A O 1
ATOM 2127 N N . LYS A 1 269 ? -16.985 9.503 29.370 1.00 96.38 269 LYS A N 1
ATOM 2128 C CA . LYS A 1 269 ? -15.628 9.289 28.861 1.00 96.38 269 LYS A CA 1
ATOM 2129 C C . LYS A 1 269 ? -15.403 7.820 28.540 1.00 96.38 269 LYS A C 1
ATOM 2131 O O . LYS A 1 269 ? -15.861 6.957 29.288 1.00 96.38 269 LYS A O 1
ATOM 2136 N N . TYR A 1 270 ? -14.656 7.594 27.473 1.00 96.69 270 TYR A N 1
ATOM 2137 C CA . TYR A 1 270 ? -14.199 6.290 27.016 1.00 96.69 270 TYR A CA 1
ATOM 2138 C C . TYR A 1 270 ? -12.690 6.353 26.821 1.00 96.69 270 TYR A C 1
ATOM 2140 O O . TYR A 1 270 ? -12.191 7.367 26.323 1.00 96.69 270 TYR A O 1
ATOM 2148 N N . TYR A 1 271 ? -11.976 5.291 27.178 1.00 96.50 271 TYR A N 1
ATOM 2149 C CA . TYR A 1 271 ? -10.513 5.261 27.193 1.00 96.50 271 TYR A CA 1
ATOM 2150 C C . TYR A 1 271 ? -9.937 4.293 26.154 1.00 96.50 271 TYR A C 1
ATOM 2152 O O . TYR A 1 271 ? -10.402 3.158 26.022 1.00 96.50 271 TYR A O 1
ATOM 2160 N N . LEU A 1 272 ? -8.903 4.740 25.438 1.00 94.12 272 LEU A N 1
ATOM 2161 C CA . LEU A 1 272 ? -8.168 3.914 24.476 1.00 94.12 272 LEU A CA 1
ATOM 2162 C C . LEU A 1 272 ? -7.550 2.691 25.177 1.00 94.12 272 LEU A C 1
ATOM 2164 O O . LEU A 1 272 ? -7.065 2.796 26.303 1.00 94.12 272 LEU A O 1
ATOM 2168 N N . ASN A 1 273 ? -7.574 1.536 24.511 1.00 92.12 273 ASN A N 1
ATOM 2169 C CA . ASN A 1 273 ? -7.130 0.224 25.006 1.00 92.12 273 ASN A CA 1
ATOM 2170 C C . ASN A 1 273 ? -7.913 -0.315 26.216 1.00 92.12 273 ASN A C 1
ATOM 2172 O O . ASN A 1 273 ? -7.522 -1.313 26.808 1.00 92.12 273 ASN A O 1
ATOM 2176 N N . THR A 1 274 ? -9.005 0.339 26.618 1.00 93.94 274 THR A N 1
ATOM 2177 C CA . THR A 1 274 ? -9.911 -0.153 27.671 1.00 93.94 274 THR A CA 1
ATOM 2178 C C . THR A 1 274 ? -11.330 -0.281 27.143 1.00 93.94 274 THR A C 1
ATOM 2180 O O . THR A 1 274 ? -11.964 -1.320 27.281 1.00 93.94 274 THR A O 1
ATOM 2183 N N . ASP A 1 275 ? -11.830 0.782 26.519 1.00 95.19 275 ASP A N 1
ATOM 2184 C CA . ASP A 1 275 ? -13.181 0.839 25.973 1.00 95.19 275 ASP A CA 1
ATOM 2185 C C . ASP A 1 275 ? -13.191 0.699 24.448 1.00 95.19 275 ASP A C 1
ATOM 2187 O O . ASP A 1 275 ? -14.163 0.195 23.884 1.00 95.19 275 ASP A O 1
ATOM 2191 N N . TYR A 1 276 ? -12.112 1.112 23.778 1.00 94.62 276 TYR A N 1
ATOM 2192 C CA . TYR A 1 276 ? -11.964 1.008 22.329 1.00 94.62 276 TYR A CA 1
ATOM 2193 C C . TYR A 1 276 ? -10.505 0.897 21.889 1.00 94.62 276 TYR A C 1
ATOM 2195 O O . TYR A 1 276 ? -9.595 1.288 22.620 1.00 94.62 276 TYR A O 1
ATOM 2203 N N . ILE A 1 277 ? -10.310 0.424 20.662 1.00 91.81 277 ILE A N 1
ATOM 2204 C CA . ILE A 1 277 ? -9.038 0.417 19.932 1.00 91.81 277 ILE A CA 1
ATOM 2205 C C . ILE A 1 277 ? -9.254 0.902 18.494 1.00 91.81 277 ILE A C 1
ATOM 2207 O O . ILE A 1 277 ? -10.384 0.931 17.997 1.00 91.81 277 ILE A O 1
ATOM 2211 N N . LEU A 1 278 ? -8.165 1.277 17.827 1.00 87.81 278 LEU A N 1
ATOM 2212 C CA . LEU A 1 278 ? -8.162 1.539 16.391 1.00 87.81 278 LEU A CA 1
ATOM 2213 C C . LEU A 1 278 ? -8.024 0.214 15.628 1.00 87.81 278 LEU A C 1
ATOM 2215 O O . LEU A 1 278 ? -7.145 -0.586 15.935 1.00 87.81 278 LEU A O 1
ATOM 2219 N N . GLN A 1 279 ? -8.874 -0.006 14.628 1.00 83.69 279 GLN A N 1
ATOM 2220 C CA . GLN A 1 279 ? -8.786 -1.126 13.693 1.00 83.69 279 GLN A CA 1
ATOM 2221 C C . GLN A 1 279 ? -8.984 -0.604 12.262 1.00 83.69 279 GLN A C 1
ATOM 2223 O O . GLN A 1 279 ? -10.112 -0.408 11.798 1.00 83.69 279 GLN A O 1
ATOM 2228 N N . GLY A 1 280 ? -7.877 -0.352 11.558 1.00 79.81 280 GLY A N 1
ATOM 2229 C CA . GLY A 1 280 ? -7.899 0.393 10.295 1.00 79.81 280 GLY A CA 1
ATOM 2230 C C . GLY A 1 280 ? -8.501 1.786 10.507 1.00 79.81 280 GLY A C 1
ATOM 2231 O O . GLY A 1 280 ? -8.146 2.463 11.461 1.00 79.81 280 GLY A O 1
ATOM 2232 N N . LYS A 1 281 ? -9.480 2.189 9.692 1.00 82.88 281 LYS A N 1
ATOM 2233 C CA . LYS A 1 281 ? -10.269 3.424 9.908 1.00 82.88 281 LYS A CA 1
ATOM 2234 C C . LYS A 1 281 ? -11.422 3.298 10.914 1.00 82.88 281 LYS A C 1
ATOM 2236 O O . LYS A 1 281 ? -12.283 4.175 10.977 1.00 82.88 281 LYS A O 1
ATOM 2241 N N . HIS A 1 282 ? -11.517 2.189 11.643 1.00 87.56 282 HIS A N 1
ATOM 2242 C CA . HIS A 1 282 ? -12.636 1.939 12.547 1.00 87.56 282 HIS A CA 1
ATOM 2243 C C . HIS A 1 282 ? -12.223 2.087 14.003 1.00 87.56 282 HIS A C 1
ATOM 2245 O O . HIS A 1 282 ? -11.159 1.638 14.421 1.00 87.56 282 HIS A O 1
ATOM 2251 N N . ILE A 1 283 ? -13.131 2.628 14.805 1.00 91.94 283 ILE A N 1
ATOM 2252 C CA . ILE A 1 283 ? -13.098 2.478 16.256 1.00 91.94 283 ILE A CA 1
ATOM 2253 C C . ILE A 1 283 ? -13.782 1.151 16.579 1.00 91.94 283 ILE A C 1
ATOM 2255 O O . ILE A 1 283 ? -15.003 1.039 16.423 1.00 91.94 283 ILE A O 1
ATOM 2259 N N . LYS A 1 284 ? -13.007 0.159 17.028 1.00 91.44 284 LYS A N 1
ATOM 2260 C CA . LYS A 1 284 ? -13.537 -1.091 17.583 1.00 91.44 284 LYS A CA 1
ATOM 2261 C C . LYS A 1 284 ? -13.810 -0.891 19.061 1.00 91.44 284 LYS A C 1
ATOM 2263 O O . LYS A 1 284 ? -12.887 -0.666 19.839 1.00 91.44 284 LYS A O 1
ATOM 2268 N N . TRP A 1 285 ? -15.074 -0.975 19.450 1.00 93.12 285 TRP A N 1
ATOM 2269 C CA . TRP A 1 285 ? -15.476 -0.885 20.846 1.00 93.12 285 TRP A CA 1
ATOM 2270 C C . TRP A 1 285 ? -15.321 -2.247 21.526 1.00 93.12 285 TRP A C 1
ATOM 2272 O O . TRP A 1 285 ? -15.998 -3.202 21.153 1.00 93.12 285 TRP A O 1
ATOM 2282 N N . ILE A 1 286 ? -14.438 -2.325 22.520 1.00 92.31 286 ILE A N 1
ATOM 2283 C CA . ILE A 1 286 ? -14.052 -3.574 23.205 1.00 92.31 286 ILE A CA 1
ATOM 2284 C C . ILE A 1 286 ? -14.469 -3.612 24.683 1.00 92.31 286 ILE A C 1
ATOM 2286 O O . ILE A 1 286 ? -14.455 -4.672 25.302 1.00 92.31 286 ILE A O 1
ATOM 2290 N N . GLY A 1 287 ? -14.867 -2.468 25.245 1.00 91.06 287 GLY A N 1
ATOM 2291 C CA . GLY A 1 287 ? -15.302 -2.336 26.635 1.00 91.06 287 GLY A CA 1
ATOM 2292 C C . GLY A 1 287 ? -16.624 -1.585 26.736 1.00 91.06 287 GLY A C 1
ATOM 2293 O O . GLY A 1 287 ? -17.636 -1.996 26.163 1.00 91.06 287 GLY A O 1
ATOM 2294 N N . ASN A 1 288 ? -16.652 -0.472 27.478 1.00 93.38 288 ASN A N 1
ATOM 2295 C CA . ASN A 1 288 ? -17.868 0.332 27.539 1.00 93.38 288 ASN A CA 1
ATOM 2296 C C . ASN A 1 288 ? -18.149 0.989 26.187 1.00 93.38 288 ASN A C 1
ATOM 2298 O O . ASN A 1 288 ? -17.276 1.606 25.588 1.00 93.38 288 ASN A O 1
ATOM 2302 N N . THR A 1 289 ? -19.410 0.970 25.764 1.00 94.75 289 THR A N 1
ATOM 2303 C CA . THR A 1 289 ? -19.848 1.601 24.513 1.00 94.75 289 THR A CA 1
ATOM 2304 C C . THR A 1 289 ? -20.709 2.849 24.761 1.00 94.75 289 THR A C 1
ATOM 2306 O O . THR A 1 289 ? -21.289 3.023 25.850 1.00 94.75 289 THR A O 1
ATOM 2309 N N . PRO A 1 290 ? -20.794 3.771 23.785 1.00 94.88 290 PRO A N 1
ATOM 2310 C CA . PRO A 1 290 ? -21.812 4.816 23.755 1.00 94.88 290 PRO A CA 1
ATOM 2311 C C . PRO A 1 290 ? -23.221 4.230 23.713 1.00 94.88 290 PRO A C 1
ATOM 2313 O O . PRO A 1 290 ? -23.452 3.120 23.238 1.00 94.88 290 PRO A O 1
ATOM 2316 N N . LYS A 1 291 ? -24.208 4.981 24.208 1.00 94.12 291 LYS A N 1
ATOM 2317 C CA . LYS A 1 291 ? -25.609 4.612 23.966 1.00 94.12 291 LYS A CA 1
ATOM 2318 C C . LYS A 1 291 ? -25.925 4.817 22.489 1.00 94.12 291 LYS A C 1
ATOM 2320 O O . LYS A 1 291 ? -25.441 5.769 21.882 1.00 94.12 291 LYS A O 1
ATOM 2325 N N . LYS A 1 292 ? -26.771 3.958 21.917 1.00 94.06 292 LYS A N 1
ATOM 2326 C CA . LYS A 1 292 ? -27.259 4.136 20.543 1.00 94.06 292 LYS A CA 1
ATOM 2327 C C . LYS A 1 292 ? -27.821 5.555 20.365 1.00 94.06 292 LYS A C 1
ATOM 2329 O O . LYS A 1 292 ? -28.593 6.017 21.205 1.00 94.06 292 LYS A O 1
ATOM 2334 N N . ASN A 1 293 ? -27.429 6.210 19.277 1.00 93.50 293 ASN A N 1
ATOM 2335 C CA . ASN A 1 293 ? -27.711 7.601 18.910 1.00 93.50 293 ASN A CA 1
ATOM 2336 C C . ASN A 1 293 ? -27.037 8.683 19.774 1.00 93.50 293 ASN A C 1
ATOM 2338 O O . ASN A 1 293 ? -27.306 9.864 19.558 1.00 93.50 293 ASN A O 1
ATOM 2342 N N . ALA A 1 294 ? -26.162 8.332 20.723 1.00 94.81 294 ALA A N 1
ATOM 2343 C CA . ALA A 1 294 ? -25.304 9.330 21.356 1.00 94.81 294 ALA A CA 1
ATOM 2344 C C . ALA A 1 294 ? -24.349 9.915 20.305 1.00 94.81 294 ALA A C 1
ATOM 2346 O O . ALA A 1 294 ? -23.794 9.170 19.492 1.00 94.81 294 ALA A O 1
ATOM 2347 N N . ILE A 1 295 ? -24.159 11.237 20.317 1.00 96.25 295 ILE A N 1
ATOM 2348 C CA . ILE A 1 295 ? -23.162 11.872 19.451 1.00 96.25 295 ILE A CA 1
ATOM 2349 C C . ILE A 1 295 ? -21.802 11.671 20.097 1.00 96.25 295 ILE A C 1
ATOM 2351 O O . ILE A 1 295 ? -21.601 12.051 21.249 1.00 96.25 295 ILE A O 1
ATOM 2355 N N . VAL A 1 296 ? -20.888 11.055 19.364 1.00 95.12 296 VAL A N 1
ATOM 2356 C CA . VAL A 1 296 ? -19.521 10.800 19.804 1.00 95.12 296 VAL A CA 1
ATOM 2357 C C . VAL A 1 296 ? -18.626 11.863 19.193 1.00 95.12 296 VAL A C 1
ATOM 2359 O O . VAL A 1 296 ? -18.717 12.112 17.996 1.00 95.12 296 VAL A O 1
ATOM 2362 N N . SER A 1 297 ? -17.776 12.487 20.006 1.00 94.56 297 SER A N 1
ATOM 2363 C CA . SER A 1 297 ? -16.738 13.410 19.550 1.00 94.56 297 SER A CA 1
ATOM 2364 C C . SER A 1 297 ? -15.383 12.731 19.684 1.00 94.56 297 SER A C 1
ATOM 2366 O O . SER A 1 297 ? -14.934 12.442 20.797 1.00 94.56 297 SER A O 1
ATOM 2368 N N . VAL A 1 298 ? -14.722 12.513 18.554 1.00 93.50 298 VAL A N 1
ATOM 2369 C CA . VAL A 1 298 ? -13.393 11.903 18.484 1.00 93.50 298 VAL A CA 1
ATOM 2370 C C . VAL A 1 298 ? -12.414 12.866 17.832 1.00 93.50 298 VAL A C 1
ATOM 2372 O O . VAL A 1 298 ? -12.765 13.606 16.914 1.00 93.50 298 VAL A O 1
ATOM 2375 N N . ARG A 1 299 ? -11.173 12.841 18.310 1.00 92.06 299 ARG A N 1
ATOM 2376 C CA . ARG A 1 299 ? -10.035 13.420 17.607 1.00 92.06 299 ARG A CA 1
ATOM 2377 C C . ARG A 1 299 ? -9.103 12.291 17.200 1.00 92.06 299 ARG A C 1
ATOM 2379 O O . ARG A 1 299 ? -8.825 11.420 18.023 1.00 92.06 299 ARG A O 1
ATOM 2386 N N . TYR A 1 300 ? -8.645 12.310 15.960 1.00 90.94 300 TYR A N 1
ATOM 2387 C CA . TYR A 1 300 ? -7.774 11.271 15.425 1.00 90.94 300 TYR A CA 1
ATOM 2388 C C . TYR A 1 300 ? -6.747 11.851 14.455 1.00 90.94 300 TYR A C 1
ATOM 2390 O O . TYR A 1 300 ? -6.965 12.915 13.859 1.00 90.94 300 TYR A O 1
ATOM 2398 N N . GLY A 1 301 ? -5.616 11.159 14.355 1.00 88.00 301 GLY A N 1
ATOM 2399 C CA . GLY A 1 301 ? -4.566 11.408 13.377 1.00 88.00 301 GLY A CA 1
ATOM 2400 C C . GLY A 1 301 ? -4.814 10.572 12.128 1.00 88.00 301 GLY A C 1
ATOM 2401 O O . GLY A 1 301 ? -5.124 9.382 12.219 1.00 88.00 301 GLY A O 1
ATOM 2402 N N . TYR A 1 302 ? -4.690 11.194 10.961 1.00 85.81 302 TYR A N 1
ATOM 2403 C CA . TYR A 1 302 ? -4.847 10.532 9.672 1.00 85.81 302 TYR A CA 1
ATOM 2404 C C . TYR A 1 302 ? -3.781 10.987 8.680 1.00 85.81 302 TYR A C 1
ATOM 2406 O O . TYR A 1 302 ? -3.230 12.089 8.791 1.00 85.81 302 TYR A O 1
ATOM 2414 N N . LYS A 1 303 ? -3.500 10.136 7.698 1.00 82.44 303 LYS A N 1
ATOM 2415 C CA . LYS A 1 303 ? -2.678 10.499 6.549 1.00 82.44 303 LYS A CA 1
ATOM 2416 C C . LYS A 1 303 ? -3.585 11.044 5.446 1.00 82.44 303 LYS A C 1
ATOM 2418 O O . LYS A 1 303 ? -4.629 10.450 5.173 1.00 82.44 303 LYS A O 1
ATOM 2423 N N . PRO A 1 304 ? -3.267 12.205 4.851 1.00 81.81 304 PRO A N 1
ATOM 2424 C CA . PRO A 1 304 ? -4.169 12.843 3.907 1.00 81.81 304 PRO A CA 1
ATOM 2425 C C . PRO A 1 304 ? -4.276 12.035 2.615 1.00 81.81 304 PRO A C 1
ATOM 2427 O O . PRO A 1 304 ? -3.267 11.769 1.957 1.00 81.81 304 PRO A O 1
ATOM 2430 N N . SER A 1 305 ? -5.515 11.717 2.247 1.00 84.69 305 SER A N 1
ATOM 2431 C CA . SER A 1 305 ? -5.869 11.037 1.002 1.00 84.69 305 SER A CA 1
ATOM 2432 C C . SER A 1 305 ? -6.439 12.016 -0.024 1.00 84.69 305 SER A C 1
ATOM 2434 O O . SER A 1 305 ? -7.034 13.042 0.322 1.00 84.69 305 SER A O 1
ATOM 2436 N N . PHE A 1 306 ? -6.266 11.701 -1.301 1.00 82.56 306 PHE A N 1
ATOM 2437 C CA . PHE A 1 306 ? -6.683 12.514 -2.437 1.00 82.56 306 PHE A CA 1
ATOM 2438 C C . PHE A 1 306 ? -7.256 11.620 -3.527 1.00 82.56 306 PHE A C 1
ATOM 2440 O O . PHE A 1 306 ? -6.733 10.537 -3.749 1.00 82.56 306 PHE A O 1
ATOM 2447 N N . ILE A 1 307 ? -8.274 12.093 -4.240 1.00 81.75 307 ILE A N 1
ATOM 2448 C CA . ILE A 1 307 ? -8.844 11.405 -5.404 1.00 81.75 307 ILE A CA 1
ATOM 2449 C C . ILE A 1 307 ? -8.472 12.145 -6.688 1.00 81.75 307 ILE A C 1
ATOM 2451 O O . ILE A 1 307 ? -8.584 13.375 -6.764 1.00 81.75 307 ILE A O 1
ATOM 2455 N N . ILE A 1 308 ? -8.023 11.412 -7.702 1.00 79.94 308 ILE A N 1
ATOM 2456 C CA . ILE A 1 308 ? -7.722 11.967 -9.024 1.00 79.94 308 ILE A CA 1
ATOM 2457 C C . ILE A 1 308 ? -9.037 12.286 -9.741 1.00 79.94 308 ILE A C 1
ATOM 2459 O O . ILE A 1 308 ? -9.924 11.439 -9.833 1.00 79.94 308 ILE A O 1
ATOM 2463 N N . PHE A 1 309 ? -9.176 13.506 -10.266 1.00 77.50 309 PHE A N 1
ATOM 2464 C CA . PHE A 1 309 ? -10.418 13.960 -10.915 1.00 77.50 309 PHE A CA 1
ATOM 2465 C C . PHE A 1 309 ? -10.258 14.333 -12.395 1.00 77.50 309 PHE A C 1
ATOM 2467 O O . PHE A 1 309 ? -11.228 14.752 -13.022 1.00 77.50 309 PHE A O 1
ATOM 2474 N N . GLU A 1 310 ? -9.055 14.222 -12.956 1.00 69.31 310 GLU A N 1
ATOM 2475 C CA . GLU A 1 310 ? -8.783 14.634 -14.333 1.00 69.31 310 GLU A CA 1
ATOM 2476 C C . GLU A 1 310 ? -9.314 13.614 -15.356 1.00 69.31 310 GLU A C 1
ATOM 2478 O O . GLU A 1 310 ? -9.109 12.414 -15.208 1.00 69.31 310 GLU A O 1
ATOM 2483 N N . ASP A 1 311 ? -9.994 14.091 -16.406 1.00 53.19 311 ASP A N 1
ATOM 2484 C CA . ASP A 1 311 ? -10.700 13.249 -17.389 1.00 53.19 311 ASP A CA 1
ATOM 2485 C C . ASP A 1 311 ? -9.782 12.540 -18.406 1.00 53.19 311 ASP A C 1
ATOM 2487 O O . ASP A 1 311 ? -10.247 11.659 -19.126 1.00 53.19 311 ASP A O 1
ATOM 2491 N N . ASN A 1 312 ? -8.493 12.896 -18.481 1.00 54.59 312 ASN A N 1
ATOM 2492 C CA . ASN A 1 312 ? -7.565 12.356 -19.480 1.00 54.59 312 ASN A CA 1
ATOM 2493 C C . ASN A 1 312 ? -6.481 11.472 -18.843 1.00 54.59 312 ASN A C 1
ATOM 2495 O O . ASN A 1 312 ? -5.383 11.960 -18.562 1.00 54.59 312 ASN A O 1
ATOM 2499 N N . PRO A 1 313 ? -6.738 10.166 -18.652 1.00 50.06 313 PRO A N 1
ATOM 2500 C CA . PRO A 1 313 ? -5.687 9.226 -18.299 1.00 50.06 313 PRO A CA 1
ATOM 2501 C C . PRO A 1 313 ? -4.684 9.134 -19.453 1.00 50.06 313 PRO A C 1
ATOM 2503 O O . PRO A 1 313 ? -5.045 8.883 -20.603 1.00 50.06 313 PRO A O 1
ATOM 2506 N N . GLN A 1 314 ? -3.405 9.330 -19.154 1.00 57.72 314 GLN A N 1
ATOM 2507 C CA . GLN A 1 314 ? -2.327 9.014 -20.083 1.00 57.72 314 GLN A CA 1
ATOM 2508 C C . GLN A 1 314 ? -1.600 7.780 -19.562 1.00 57.72 314 GLN A C 1
ATOM 2510 O O . GLN A 1 314 ? -0.689 7.895 -18.741 1.00 57.72 314 GLN A O 1
ATOM 2515 N N . ASN A 1 315 ? -2.049 6.594 -19.981 1.00 59.56 315 ASN A N 1
ATOM 2516 C CA . ASN A 1 315 ? -1.337 5.348 -19.687 1.00 59.56 315 ASN A CA 1
ATOM 2517 C C . ASN A 1 315 ? 0.081 5.448 -20.238 1.00 59.56 315 ASN A C 1
ATOM 2519 O O . ASN A 1 315 ? 0.274 5.951 -21.354 1.00 59.56 315 ASN A O 1
ATOM 2523 N N . ASN A 1 316 ? 1.053 4.969 -19.467 1.00 62.38 316 ASN A N 1
ATOM 2524 C CA . ASN A 1 316 ? 2.418 4.940 -19.957 1.00 62.38 316 ASN A CA 1
ATOM 2525 C C . ASN A 1 316 ? 2.521 3.851 -21.024 1.00 62.38 316 ASN A C 1
ATOM 2527 O O . ASN A 1 316 ? 2.248 2.677 -20.781 1.00 62.38 316 ASN A O 1
ATOM 2531 N N . ASN A 1 317 ? 2.892 4.237 -22.236 1.00 66.69 317 ASN A N 1
ATOM 2532 C CA . ASN A 1 317 ? 3.097 3.300 -23.328 1.00 66.69 317 ASN A CA 1
ATOM 2533 C C . ASN A 1 317 ? 4.271 3.761 -24.195 1.00 66.69 317 ASN A C 1
ATOM 2535 O O . ASN A 1 317 ? 4.816 4.849 -24.012 1.00 66.69 317 ASN A O 1
ATOM 2539 N N . LEU A 1 318 ? 4.675 2.920 -25.146 1.00 68.62 318 LEU A N 1
ATOM 2540 C CA . LEU A 1 318 ? 5.831 3.185 -26.004 1.00 68.62 318 LEU A CA 1
ATOM 2541 C C . LEU A 1 318 ? 5.696 4.460 -26.855 1.00 68.62 318 LEU A C 1
ATOM 2543 O O . LEU A 1 318 ? 6.708 4.969 -27.331 1.00 68.62 318 LEU A O 1
ATOM 2547 N N . GLU A 1 319 ? 4.483 4.975 -27.044 1.00 64.19 319 GLU A N 1
ATOM 2548 C CA . GLU A 1 319 ? 4.184 6.145 -27.876 1.00 64.19 319 GLU A CA 1
ATOM 2549 C C . GLU A 1 319 ? 3.967 7.417 -27.041 1.00 64.19 319 GLU A C 1
ATOM 2551 O O . GLU A 1 319 ? 4.269 8.516 -27.504 1.00 64.19 319 GLU A O 1
ATOM 2556 N N . ASN A 1 320 ? 3.500 7.280 -25.798 1.00 63.22 320 ASN A N 1
ATOM 2557 C CA . ASN A 1 320 ? 3.135 8.380 -24.913 1.00 63.22 320 ASN A CA 1
ATOM 2558 C C . ASN A 1 320 ? 3.954 8.364 -23.615 1.00 63.22 320 ASN A C 1
ATOM 2560 O O . ASN A 1 320 ? 3.439 8.127 -22.521 1.00 63.22 320 ASN A O 1
ATOM 2564 N N . LYS A 1 321 ? 5.260 8.605 -23.759 1.00 68.25 321 LYS A N 1
ATOM 2565 C CA . LYS A 1 321 ? 6.222 8.590 -22.654 1.00 68.25 321 LYS A CA 1
ATOM 2566 C C . LYS A 1 321 ? 6.289 9.972 -21.982 1.00 68.25 321 LYS A C 1
ATOM 2568 O O . LYS A 1 321 ? 7.106 10.815 -22.357 1.00 68.25 321 LYS A O 1
ATOM 2573 N N . VAL A 1 322 ? 5.398 10.246 -21.028 1.00 63.00 322 VAL A N 1
ATOM 2574 C CA . VAL A 1 322 ? 5.369 11.527 -20.293 1.00 63.00 322 VAL A CA 1
ATOM 2575 C C . VAL A 1 322 ? 6.163 11.424 -18.992 1.00 63.00 322 VAL A C 1
ATOM 2577 O O . VAL A 1 322 ? 5.885 10.576 -18.148 1.00 63.00 322 VAL A O 1
ATOM 2580 N N . TYR A 1 323 ? 7.136 12.324 -18.811 1.00 69.06 323 TYR A N 1
ATOM 2581 C CA . TYR A 1 323 ? 8.015 12.353 -17.639 1.00 69.06 323 TYR A CA 1
ATOM 2582 C C . TYR A 1 323 ? 8.119 13.774 -17.055 1.00 69.06 323 TYR A C 1
ATOM 2584 O O . TYR A 1 323 ? 8.512 14.688 -17.786 1.00 69.06 323 TYR A O 1
ATOM 2592 N N . PRO A 1 324 ? 7.860 13.982 -15.747 1.00 71.00 324 PRO A N 1
ATOM 2593 C CA . PRO A 1 324 ? 7.176 13.075 -14.816 1.00 71.00 324 PRO A CA 1
ATOM 2594 C C . PRO A 1 324 ? 5.677 12.967 -15.135 1.00 71.00 324 PRO A C 1
ATOM 2596 O O . PRO A 1 324 ? 5.121 13.838 -15.806 1.00 71.00 324 PRO A O 1
ATOM 2599 N N . LYS A 1 325 ? 5.000 11.940 -14.609 1.00 76.50 325 LYS A N 1
ATOM 2600 C CA . LYS A 1 325 ? 3.539 11.861 -14.714 1.00 76.50 325 LYS A CA 1
ATOM 2601 C C . LYS A 1 325 ? 2.919 12.830 -13.716 1.00 76.50 325 LYS A C 1
ATOM 2603 O O . LYS A 1 325 ? 3.201 12.751 -12.524 1.00 76.50 325 LYS A O 1
ATOM 2608 N N . ILE A 1 326 ? 2.115 13.767 -14.208 1.00 80.31 326 ILE A N 1
ATOM 2609 C CA . ILE A 1 326 ? 1.474 14.801 -13.393 1.00 80.31 326 ILE A CA 1
ATOM 2610 C C . ILE A 1 326 ? -0.026 14.547 -13.390 1.00 80.31 326 ILE A C 1
ATOM 2612 O O . ILE A 1 326 ? -0.613 14.373 -14.452 1.00 80.31 326 ILE A O 1
ATOM 2616 N N . VAL A 1 327 ? -0.629 14.558 -12.204 1.00 78.94 327 VAL A N 1
ATOM 2617 C CA . VAL A 1 327 ? -2.077 14.412 -12.024 1.00 78.94 327 VAL A CA 1
ATOM 2618 C C . VAL A 1 327 ? -2.624 15.533 -11.152 1.00 78.94 327 VAL A C 1
ATOM 2620 O O . VAL A 1 327 ? -1.930 16.057 -10.269 1.00 78.94 327 VAL A O 1
ATOM 2623 N N . PHE A 1 328 ? -3.885 15.890 -11.384 1.00 84.38 328 PHE A N 1
ATOM 2624 C CA . PHE A 1 328 ? -4.643 16.764 -10.495 1.00 84.38 328 PHE A CA 1
ATOM 2625 C C . PHE A 1 328 ? -5.559 15.932 -9.603 1.00 84.38 328 PHE A C 1
ATOM 2627 O O . PHE A 1 328 ? -6.375 15.136 -10.075 1.00 84.38 328 PHE A O 1
ATOM 2634 N N . ALA A 1 329 ? -5.422 16.145 -8.300 1.00 82.25 329 ALA A N 1
ATOM 2635 C CA . ALA A 1 329 ? -6.160 15.419 -7.285 1.00 82.25 329 ALA A CA 1
ATOM 2636 C C . ALA A 1 329 ? -6.867 16.384 -6.332 1.00 82.25 329 ALA A C 1
ATOM 2638 O O . ALA A 1 329 ? -6.429 17.516 -6.126 1.00 82.25 329 ALA A O 1
ATOM 2639 N N . LYS A 1 330 ? -7.987 15.953 -5.760 1.00 83.81 330 LYS A N 1
ATOM 2640 C CA . LYS A 1 330 ? -8.757 16.712 -4.774 1.00 83.81 330 LYS A CA 1
ATOM 2641 C C . LYS A 1 330 ? -8.674 15.989 -3.432 1.00 83.81 330 LYS A C 1
ATOM 2643 O O . LYS A 1 330 ? -8.779 14.770 -3.378 1.00 83.81 330 LYS A O 1
ATOM 2648 N N . ALA A 1 331 ? -8.422 16.726 -2.359 1.00 83.44 331 ALA A N 1
ATOM 2649 C CA . ALA A 1 331 ? -8.250 16.185 -1.019 1.00 83.44 331 ALA A CA 1
ATOM 2650 C C . ALA A 1 331 ? -9.560 15.580 -0.515 1.00 83.44 331 ALA A C 1
ATOM 2652 O O . ALA A 1 331 ? -10.576 16.271 -0.489 1.00 83.44 331 ALA A O 1
ATOM 2653 N N . TRP A 1 332 ? -9.509 14.333 -0.050 1.00 83.50 332 TRP A N 1
ATOM 2654 C CA . TRP A 1 332 ? -10.651 13.561 0.446 1.00 83.50 332 TRP A CA 1
ATOM 2655 C C . TRP A 1 332 ? -11.466 14.317 1.501 1.00 83.50 332 TRP A C 1
ATOM 2657 O O . TRP A 1 332 ? -12.692 14.378 1.449 1.00 83.50 332 TRP A O 1
ATOM 2667 N N . SER A 1 333 ? -10.778 14.999 2.416 1.00 78.12 333 SER A N 1
ATOM 2668 C CA . SER A 1 333 ? -11.387 15.793 3.486 1.00 78.12 333 SER A CA 1
ATOM 2669 C C . SER A 1 333 ? -12.194 17.010 3.006 1.00 78.12 333 SER A C 1
ATOM 2671 O O . SER A 1 333 ? -12.949 17.585 3.792 1.00 78.12 333 SER A O 1
ATOM 2673 N N . LYS A 1 334 ? -12.054 17.418 1.736 1.00 76.75 334 LYS A N 1
ATOM 2674 C CA . LYS A 1 334 ? -12.757 18.561 1.123 1.00 76.75 334 LYS A CA 1
ATOM 2675 C C . LYS A 1 334 ? -13.710 18.144 -0.007 1.00 76.75 334 LYS A C 1
ATOM 2677 O O . LYS A 1 334 ? -14.077 18.982 -0.834 1.00 76.75 334 LYS A O 1
ATOM 2682 N N . ILE A 1 335 ? -14.085 16.868 -0.059 1.00 72.94 335 ILE A N 1
ATOM 2683 C CA . ILE A 1 335 ? -15.029 16.304 -1.031 1.00 72.94 335 ILE A CA 1
ATOM 2684 C C . ILE A 1 335 ? -16.242 15.800 -0.262 1.00 72.94 335 ILE A C 1
ATOM 2686 O O . ILE A 1 335 ? -16.102 15.186 0.796 1.00 72.94 335 ILE A O 1
ATOM 2690 N N . ASP A 1 336 ? -17.438 16.094 -0.763 1.00 72.19 336 ASP A N 1
ATOM 2691 C CA . ASP A 1 336 ? -18.652 15.524 -0.189 1.00 72.19 336 ASP A CA 1
ATOM 2692 C C . ASP A 1 336 ? -18.867 14.074 -0.659 1.00 72.19 336 ASP A C 1
ATOM 2694 O O . ASP A 1 336 ? -18.288 13.601 -1.636 1.00 72.19 336 ASP A O 1
ATOM 2698 N N . ARG A 1 337 ? -19.703 13.329 0.067 1.00 70.75 337 ARG A N 1
ATOM 2699 C CA . ARG A 1 337 ? -19.943 11.903 -0.207 1.00 70.75 337 ARG A CA 1
ATOM 2700 C C . ARG A 1 337 ? -20.510 11.639 -1.604 1.00 70.75 337 ARG A C 1
ATOM 2702 O O . ARG A 1 337 ? -20.211 10.599 -2.182 1.00 70.75 337 ARG A O 1
ATOM 2709 N N . GLU A 1 338 ? -21.321 12.552 -2.129 1.00 71.50 338 GLU A N 1
ATOM 2710 C CA . GLU A 1 338 ? -21.958 12.404 -3.442 1.00 71.50 338 GLU A CA 1
ATOM 2711 C C . GLU A 1 338 ? -20.938 12.602 -4.569 1.00 71.50 338 GLU A C 1
ATOM 2713 O O . GLU A 1 338 ? -20.933 11.873 -5.562 1.00 71.50 338 GLU A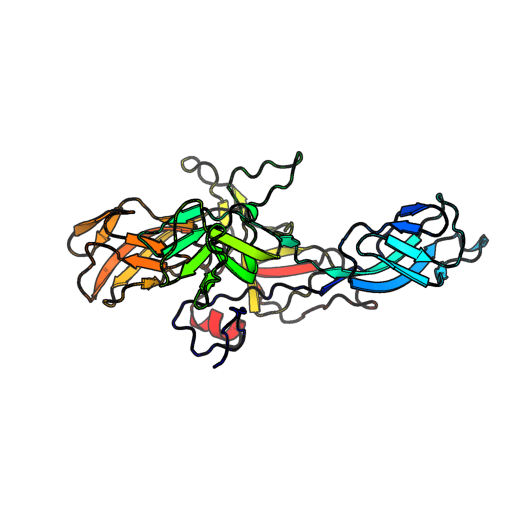 O 1
ATOM 2718 N N . GLU A 1 339 ? -20.027 13.558 -4.399 1.00 68.94 339 GLU A N 1
ATOM 2719 C CA . GLU A 1 339 ? -18.933 13.803 -5.324 1.00 68.94 339 GLU A CA 1
ATOM 2720 C C . GLU A 1 339 ? -17.911 12.662 -5.304 1.00 68.94 339 GLU A C 1
ATOM 2722 O O . GLU A 1 339 ? -17.440 12.296 -6.382 1.00 68.94 339 GLU A O 1
ATOM 2727 N N . VAL A 1 340 ? -17.618 12.062 -4.139 1.00 66.44 340 VAL A N 1
ATOM 2728 C CA . VAL A 1 340 ? -16.804 10.833 -4.058 1.00 66.44 340 VAL A CA 1
ATOM 2729 C C . VAL A 1 340 ? -17.426 9.740 -4.921 1.00 66.44 340 VAL A C 1
ATOM 2731 O O . VAL A 1 340 ? -16.757 9.279 -5.838 1.00 66.44 340 VAL A O 1
ATOM 2734 N N . ALA A 1 341 ? -18.701 9.399 -4.697 1.00 65.62 341 ALA A N 1
ATOM 2735 C CA . ALA A 1 341 ? -19.401 8.353 -5.451 1.00 65.62 341 ALA A CA 1
ATOM 2736 C C . ALA A 1 341 ? -19.332 8.595 -6.973 1.00 65.62 341 ALA A C 1
ATOM 2738 O O . ALA A 1 341 ? -18.896 7.741 -7.747 1.00 65.62 341 ALA A O 1
ATOM 2739 N N . ARG A 1 342 ? -19.609 9.836 -7.399 1.00 68.12 342 ARG A N 1
ATOM 2740 C CA . ARG A 1 342 ? -19.524 10.253 -8.808 1.00 68.12 342 ARG A CA 1
ATOM 2741 C C . ARG A 1 342 ? -18.115 10.132 -9.402 1.00 68.12 342 ARG A C 1
ATOM 2743 O O . ARG A 1 342 ? -17.980 9.902 -10.604 1.00 68.12 342 ARG A O 1
ATOM 2750 N N . LEU A 1 343 ? -17.070 10.393 -8.619 1.00 63.62 343 LEU A N 1
ATOM 2751 C CA . LEU A 1 343 ? -15.679 10.340 -9.080 1.00 63.62 343 LEU A CA 1
ATOM 2752 C C . LEU A 1 343 ? -15.114 8.918 -9.071 1.00 63.62 343 LEU A C 1
ATOM 2754 O O . LEU A 1 343 ? -14.332 8.602 -9.962 1.00 63.62 343 LEU A O 1
ATOM 2758 N N . SER A 1 344 ? -15.522 8.084 -8.114 1.00 55.75 344 SER A N 1
ATOM 2759 C CA . SER A 1 344 ? -15.093 6.688 -7.982 1.00 55.75 344 SER A CA 1
ATOM 2760 C C . SER A 1 344 ? -15.905 5.712 -8.840 1.00 55.75 344 SER A C 1
ATOM 2762 O O . SER A 1 344 ? -15.587 4.529 -8.863 1.00 55.75 344 SER A O 1
ATOM 2764 N N . GLY A 1 345 ? -16.952 6.182 -9.529 1.00 51.09 345 GLY A N 1
ATOM 2765 C CA . GLY A 1 345 ? -17.830 5.328 -10.334 1.00 51.09 345 GLY A CA 1
ATOM 2766 C C . GLY A 1 345 ? -18.695 4.378 -9.497 1.00 51.09 345 GLY A C 1
ATOM 2767 O O . GLY A 1 345 ? -19.081 3.328 -10.008 1.00 51.09 345 GLY A O 1
ATOM 2768 N N . ILE A 1 346 ? -18.962 4.749 -8.236 1.00 41.22 346 ILE A N 1
ATOM 2769 C CA . ILE A 1 346 ? -19.833 4.027 -7.292 1.00 41.22 346 ILE A CA 1
ATOM 2770 C C . ILE A 1 346 ? -21.242 4.617 -7.346 1.00 41.22 346 ILE A C 1
ATOM 2772 O O . ILE A 1 346 ? -21.356 5.867 -7.369 1.00 41.22 346 ILE A O 1
#

=== Feature glossary ===
Key to the feature types in this record:

Secondary structure (8-state, DSSP). Secondary structure is the local, repeating backbone conformation. DSSP classifies it into eight states by reading the hydrogen-bond network: three helix types (H, G, I), two β types (E, B), two non-regular types (T, S), and unstructured coil (-).

Backbone torsions (φ/ψ). Backbone dihedral angles. Every residue except chain termini has a φ (preceding-C → N → Cα → C) and a ψ (N → Cα → C → next-N). They are reported in degrees following the IUPAC sign convention. Secondary structure is essentially a statement about which (φ, ψ) basin each residue occupies.

Predicted aligned error. Predicted Aligned Error (PAE) is an AlphaFold confidence matrix: entry (i, j) is the expected error in the position of residue j, in ångströms, when the prediction is superimposed on the true structure at residue i. Low PAE within a block of residues means that block is internally rigid and well-predicted; high PAE between two blocks means their relative placement is uncertain even if each block individually is confident.

B-factor. B-factor (Debye–Waller factor) reflects atomic displacement in the crystal lattice. It is an experimental observable (units Å²), not a prediction; low values mean the atom is pinned down, high values mean it moves or is heterogeneous across the crystal.

Secondary structure (3-state, P-SEA). Three-state secondary structure (P-SEA) collapses the eight DSSP classes into helix (a), strand (b), and coil (c). P-SEA assigns these from Cα geometry alone — distances and angles — without requiring backbone oxygens, so it works on any Cα trace.

Sequence. Primary structure: the covalent order of the twenty standard amino acids along the backbone. Two proteins with the same sequence will (almost always) fold to the same structure; two with 30% identity often share a fold but not the details.

pLDDT. pLDDT is the predicted lDDT-Cα score: AlphaFold's confidence that the local environment of each residue (all inter-atomic distances within 15 Å) is correctly placed. It is a per-residue number between 0 and 100, with higher meaning more reliable.

InterPro / GO / CATH / organism. Functional annotations link the protein to curated databases. InterPro entries identify conserved domains and families by matching the sequence against member-database signatures (Pfam, PROSITE, CDD, …). Gene Ontology (GO) terms describe molecular function, biological process, and cellular component in a controlled vocabulary. CATH places the structure in a hierarchical fold classification (Class/Architecture/Topology/Homologous-superfamily). The organism is the source species.

Contact-map, Ramachandran, and PAE plots. Three diagnostic plots accompany the record. The Cα contact map visualizes the tertiary structure as a 2D adjacency matrix (8 Å cutoff, sequence-local contacts suppressed). The Ramachandran plot shows the distribution of backbone (φ, ψ) torsions, with points in the α and β basins reflecting secondary structure content. The PAE plot shows AlphaFold's inter-residue confidence as a color matrix.

mmCIF coordinates. The mmCIF table is the protein's shape written out atom by atom. For each backbone N, Cα, C, and carbonyl O, it records an (x, y, z) coordinate triple in Å plus the residue type, chain letter, and residue number.

Radius of gyration, Cα contacts, bounding box. Three whole-structure scalars: the radius of gyration (RMS distance of Cα from centroid, in Å), the count of Cα–Cα contacts (pairs closer than 8 Å and separated by more than four residues in sequence — i.e. tertiary, not local, contacts), and the bounding-box dimensions. Together they distinguish compact globular folds from extended fibres or disordered chains.

Foldseek 3Di. The Foldseek 3Di string encodes local tertiary geometry as a 20-letter alphabet — one character per residue — derived from the relative positions of nearby Cα atoms. Unlike the amino-acid sequence, 3Di is a direct function of the 3D structure, so two proteins with the same fold have similar 3Di strings even at low sequence identity.

Rendered structure images. Six rendered views show the 3D structure from the faces of a cube — i.e. along ±x, ±y, ±z. Rendering representation is drawn randomly per protein from cartoon (secondary-structure ribbons), sticks (backbone bonds), or molecular surface; coloring is either N→C rainbow (blue at the N-terminus through red at the C-terminus) or one color per chain.

Nearest PDB structures. The Foldseek neighbor list gives the closest experimentally determined structures in the PDB, ranked by structural alignment. TM-score near 1 means near-identical fold; near 0.3 means only rough topology match. This is how one finds what a novel AlphaFold prediction most resembles in the solved-structure universe.

Solvent-accessible surface area. SASA measures how much of the protein is reachable by solvent. It is computed by rolling a water-sized probe over the atomic surface and summing the exposed area (Å²). Per-residue SASA distinguishes core (buried, low SASA) from surface (exposed, high SASA) residues; total SASA is a whole-molecule size measure.